Protein AF-A0A258AJ33-F1 (afdb_monomer_lite)

Sequence (214 aa):
MNDTTASALVQKDILVSQEEMSFFFKSKKDELGNMVKRDTVKLNVPIPTWDGIVTALNDDDTGKIAQFLVSLVQSEIYLEARSQVNDKEPFTQADLDVAALRLIALATRPVSERKGSAISEDLWKQFEEDYCAVMASALSDKTEKQIKLGAELMVKKFAPVREKKQLIATLRGYLQQWYASTGAKEDLQPIYDYLDSRAQTLLTSEVTPKTFDI

Secondary structure (DSSP, 8-state):
---SSHHHHHHHHHHEEEEEEEE----EE-TTS-EE-PPPEEEEEEEE-HHHHHHHHHT-TT-HHHHHHHHHHHHHHHHHHHHHHHHSSS--GGG--TTTTSHHHHHHS-GGGSGGG---HHHHHHHHHHHHHHHHHH-TTS-HHHHHHHHHHHHTTTGGGTT-HHHHHHHHHHHHHHHHH-S-HHHHHHHHHHHHHHHHHHHHS---------

Foldseek 3Di:
DDDDPPVVVVVVPQQWDWDWDWAFFAFDQDPVRDTDGDDIDIGGDTDTDPVNLVVVCVPDPPCVSVVVVVVLLVVLLVVVQVLQPLLDPPDDPVSDPVVCSDPVNSVPPDPLPNCVLDDDPRLLVVQLVLQLVQVVVVCVVDDSVRSSVLSVCLSVLVSVPLVVLVVLVVSLVSLVVSCVRGPCNVSNVSSSVSSNVSSVCSNPPPPPDPPPPD

Structure (mmCIF, N/CA/C/O backbone):
data_AF-A0A258AJ33-F1
#
_entry.id   AF-A0A258AJ33-F1
#
loop_
_atom_site.group_PDB
_atom_site.id
_atom_site.type_symbol
_atom_site.label_atom_id
_atom_site.label_alt_id
_atom_site.label_comp_id
_atom_site.label_asym_id
_atom_site.label_entity_id
_atom_site.label_seq_id
_atom_site.pdbx_PDB_ins_code
_atom_site.Cartn_x
_atom_site.Cartn_y
_atom_site.Cartn_z
_atom_site.occupancy
_atom_site.B_iso_or_equiv
_atom_site.auth_seq_id
_atom_site.auth_comp_id
_atom_site.auth_asym_id
_atom_site.auth_atom_id
_atom_site.pdbx_PDB_model_num
ATOM 1 N N . MET A 1 1 ? -5.572 -9.750 -54.658 1.00 41.56 1 MET A N 1
ATOM 2 C CA . MET A 1 1 ? -5.421 -8.647 -53.686 1.00 41.56 1 MET A CA 1
ATOM 3 C C . MET A 1 1 ? -6.502 -8.826 -52.638 1.00 41.56 1 MET A C 1
ATOM 5 O O . MET A 1 1 ? -7.650 -8.595 -52.981 1.00 41.56 1 MET A O 1
ATOM 9 N N . ASN A 1 2 ? -6.158 -9.368 -51.467 1.00 43.59 2 ASN A N 1
ATOM 10 C CA . ASN A 1 2 ? -6.899 -9.298 -50.196 1.00 43.59 2 ASN A CA 1
ATOM 11 C C . ASN A 1 2 ? -6.321 -10.370 -49.270 1.00 43.59 2 ASN A C 1
ATOM 13 O O . ASN A 1 2 ? -6.782 -11.497 -49.320 1.00 43.59 2 ASN A O 1
ATOM 17 N N . ASP A 1 3 ? -5.282 -10.029 -48.504 1.00 40.44 3 ASP A N 1
ATOM 18 C CA . ASP A 1 3 ? -4.865 -10.809 -47.325 1.00 40.44 3 ASP A CA 1
ATOM 19 C C . ASP A 1 3 ? -3.853 -10.023 -46.471 1.00 40.44 3 ASP A C 1
ATOM 21 O O . ASP A 1 3 ? -2.777 -10.490 -46.116 1.00 40.44 3 ASP A O 1
ATOM 25 N N . THR A 1 4 ? -4.153 -8.757 -46.169 1.00 43.97 4 THR A N 1
ATOM 26 C CA . THR A 1 4 ? -3.272 -7.939 -45.303 1.00 43.97 4 THR A CA 1
ATOM 27 C C . THR A 1 4 ? -4.017 -7.308 -44.126 1.00 43.97 4 THR A C 1
ATOM 29 O O . THR A 1 4 ? -3.405 -6.940 -43.132 1.00 43.97 4 THR A O 1
ATOM 32 N N . THR A 1 5 ? -5.350 -7.265 -44.154 1.00 40.97 5 THR A N 1
ATOM 33 C CA . THR A 1 5 ? -6.157 -6.602 -43.117 1.00 40.97 5 THR A CA 1
ATOM 34 C C . THR A 1 5 ? -6.570 -7.511 -41.954 1.00 40.97 5 THR A C 1
ATOM 36 O O . THR A 1 5 ? -6.831 -7.001 -40.869 1.00 40.97 5 THR A O 1
ATOM 39 N N . ALA A 1 6 ? -6.589 -8.839 -42.125 1.00 39.81 6 ALA A N 1
ATOM 40 C CA . ALA A 1 6 ? -6.985 -9.767 -41.057 1.00 39.81 6 ALA A CA 1
ATOM 41 C C . ALA A 1 6 ? -5.881 -9.986 -40.000 1.00 39.81 6 ALA A C 1
ATOM 43 O O . ALA A 1 6 ? -6.176 -10.140 -38.818 1.00 39.81 6 ALA A O 1
ATOM 44 N N . SER A 1 7 ? -4.604 -9.934 -40.401 1.00 44.38 7 SER A N 1
ATOM 45 C CA . SER A 1 7 ? -3.465 -10.209 -39.508 1.00 44.38 7 SER A CA 1
ATOM 46 C C . SER A 1 7 ? -3.197 -9.094 -38.487 1.00 44.38 7 SER A C 1
ATOM 48 O O . SER A 1 7 ? -2.700 -9.370 -37.398 1.00 44.38 7 SER A O 1
ATOM 50 N N . ALA A 1 8 ? -3.533 -7.841 -38.810 1.00 44.53 8 ALA A N 1
ATOM 51 C CA . ALA A 1 8 ? -3.233 -6.687 -37.958 1.00 44.53 8 ALA A CA 1
ATOM 52 C C . ALA A 1 8 ? -4.197 -6.538 -36.763 1.00 44.53 8 ALA A C 1
ATOM 54 O O . ALA A 1 8 ? -3.815 -6.005 -35.724 1.00 44.53 8 ALA A O 1
ATOM 55 N N . LEU A 1 9 ? -5.441 -7.016 -36.890 1.00 41.19 9 LEU A N 1
ATOM 56 C CA . LEU A 1 9 ? -6.435 -6.974 -35.809 1.00 41.19 9 LEU A CA 1
ATOM 57 C C . LEU A 1 9 ? -6.180 -8.071 -34.764 1.00 41.19 9 LEU A C 1
ATOM 59 O O . LEU A 1 9 ? -6.249 -7.795 -33.573 1.00 41.19 9 LEU A O 1
ATOM 63 N N . VAL A 1 10 ? -5.782 -9.271 -35.203 1.00 45.03 10 VAL A N 1
ATOM 64 C CA . VAL A 1 10 ? -5.451 -10.401 -34.313 1.00 45.03 10 VAL A CA 1
ATOM 65 C C . VAL A 1 10 ? -4.168 -10.145 -33.511 1.00 45.03 10 VAL A C 1
ATOM 67 O O . VAL A 1 10 ? -4.093 -10.511 -32.344 1.00 45.03 10 VAL A O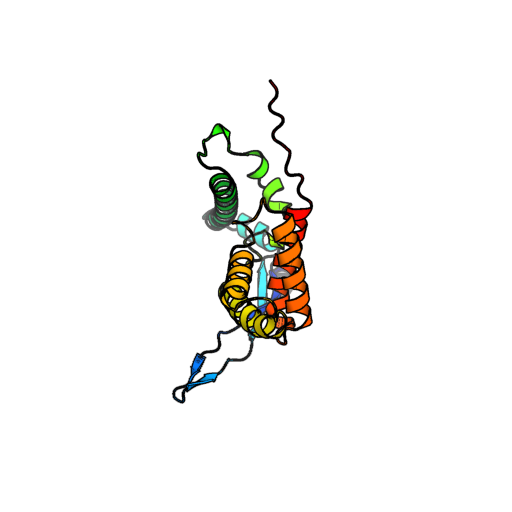 1
ATOM 70 N N . GLN A 1 11 ? -3.166 -9.475 -34.094 1.00 49.78 11 GLN A N 1
ATOM 71 C CA . GLN A 1 11 ? -1.946 -9.101 -33.364 1.00 49.78 11 GLN A CA 1
ATOM 72 C C . GLN A 1 11 ? -2.216 -8.076 -32.257 1.00 49.78 11 GLN A C 1
ATOM 74 O O . GLN A 1 11 ? -1.615 -8.162 -31.191 1.00 49.78 11 GLN A O 1
ATOM 79 N N . LYS A 1 12 ? -3.137 -7.129 -32.473 1.00 50.75 12 LYS A N 1
ATOM 80 C CA . LYS A 1 12 ? -3.437 -6.067 -31.504 1.00 50.75 12 LYS A CA 1
ATOM 81 C C . LYS A 1 12 ? -4.093 -6.603 -30.223 1.00 50.75 12 LYS A C 1
ATOM 83 O O . LYS A 1 12 ? -3.811 -6.069 -29.155 1.00 50.75 12 LYS A O 1
ATOM 88 N N . ASP A 1 13 ? -4.883 -7.673 -30.327 1.00 55.31 13 ASP A N 1
ATOM 89 C CA . ASP A 1 13 ? -5.538 -8.346 -29.191 1.00 55.31 13 ASP A CA 1
ATOM 90 C C . ASP A 1 13 ? -4.575 -9.173 -28.315 1.00 55.31 13 ASP A C 1
ATOM 92 O O . ASP A 1 13 ? -4.904 -9.488 -27.177 1.00 55.31 13 ASP A O 1
ATOM 96 N N . ILE A 1 14 ? -3.375 -9.516 -28.802 1.00 66.00 14 ILE A N 1
ATOM 97 C CA . ILE A 1 14 ? -2.369 -10.265 -28.020 1.00 66.00 14 ILE A CA 1
ATOM 98 C C . ILE A 1 14 ? -1.492 -9.317 -27.184 1.00 66.00 14 ILE A C 1
ATOM 100 O O . ILE A 1 14 ? -0.995 -9.689 -26.121 1.00 66.00 14 ILE A O 1
ATOM 104 N N . LEU A 1 15 ? -1.308 -8.074 -27.642 1.00 81.06 15 LEU A N 1
ATOM 105 C CA . LEU A 1 15 ? -0.414 -7.093 -27.011 1.00 81.06 15 LEU A CA 1
ATOM 106 C C . LEU A 1 15 ? -1.046 -6.372 -25.813 1.00 81.06 15 LEU A C 1
ATOM 108 O O . LEU A 1 15 ? -0.326 -5.769 -25.016 1.00 81.06 15 LEU A O 1
ATOM 112 N N . VAL A 1 16 ? -2.372 -6.419 -25.672 1.00 84.19 16 VAL A N 1
ATOM 113 C CA . VAL A 1 16 ? -3.094 -5.821 -24.542 1.00 84.19 16 VAL A CA 1
ATOM 114 C C . VAL A 1 16 ? -4.155 -6.779 -24.004 1.00 84.19 16 VAL A C 1
ATOM 116 O O . VAL A 1 16 ? -4.930 -7.344 -24.767 1.00 84.19 16 VAL A O 1
ATOM 119 N N . SER A 1 17 ? -4.219 -6.942 -22.684 1.00 85.00 17 SER A N 1
ATOM 120 C CA . SER A 1 17 ? -5.330 -7.586 -21.984 1.00 85.00 17 SER A CA 1
ATOM 121 C C . SER A 1 17 ? -6.331 -6.531 -21.512 1.00 85.00 17 SER A C 1
ATOM 123 O O . SER A 1 17 ? -5.965 -5.396 -21.224 1.00 85.00 17 SER A O 1
ATOM 125 N N . GLN A 1 18 ? -7.612 -6.886 -21.439 1.00 84.69 18 GLN A N 1
ATOM 126 C CA . GLN A 1 18 ? -8.632 -6.036 -20.822 1.00 84.69 18 GLN A CA 1
ATOM 127 C C . GLN A 1 18 ? -8.835 -6.497 -19.383 1.00 84.69 18 GLN A C 1
ATOM 129 O O . GLN A 1 18 ? -9.242 -7.637 -19.163 1.00 84.69 18 GLN A O 1
ATOM 134 N N . GLU A 1 19 ? -8.569 -5.626 -18.415 1.00 76.50 19 GLU A N 1
ATOM 135 C CA . GLU A 1 19 ? -8.824 -5.909 -17.000 1.00 76.50 19 GLU A CA 1
ATOM 136 C C . GLU A 1 19 ? -9.894 -4.962 -16.452 1.00 76.50 19 GLU A C 1
ATOM 138 O O . GLU A 1 19 ? -9.843 -3.751 -16.683 1.00 76.50 19 GLU A O 1
ATOM 143 N N . GLU A 1 20 ? -10.884 -5.508 -15.736 1.00 77.50 20 GLU A N 1
ATOM 144 C CA . GLU A 1 20 ? -11.923 -4.702 -15.090 1.00 77.50 20 GLU A CA 1
ATOM 145 C C . GLU A 1 20 ? -11.333 -3.991 -13.865 1.00 77.50 20 GLU A C 1
ATOM 147 O O . GLU A 1 20 ? -10.948 -4.616 -12.878 1.00 77.50 20 GLU A O 1
ATOM 152 N N . MET A 1 21 ? -11.287 -2.661 -13.915 1.00 76.56 21 MET A N 1
ATOM 153 C CA . MET A 1 21 ? -10.858 -1.813 -12.810 1.00 76.56 21 MET A CA 1
ATOM 154 C C . MET A 1 21 ? -12.048 -1.066 -12.215 1.00 76.56 21 MET A C 1
ATOM 156 O O . MET A 1 21 ? -12.838 -0.443 -12.930 1.00 76.56 21 MET A O 1
ATOM 160 N N . SER A 1 22 ? -12.150 -1.097 -10.885 1.00 77.88 22 SER A N 1
ATOM 161 C CA . SER A 1 22 ? -13.152 -0.343 -10.129 1.00 77.88 22 SER A CA 1
ATOM 162 C C . SER A 1 22 ? -12.572 0.978 -9.628 1.00 77.88 22 SER A C 1
ATOM 164 O O . SER A 1 22 ? -11.555 1.013 -8.936 1.00 77.88 22 SER A O 1
ATOM 166 N N . PHE A 1 23 ? -13.246 2.075 -9.955 1.00 76.94 23 PHE A N 1
ATOM 167 C CA . PHE A 1 23 ? -12.905 3.426 -9.531 1.00 76.94 23 PHE A CA 1
ATOM 168 C C . PHE A 1 23 ? -13.911 3.880 -8.479 1.00 76.94 23 PHE A C 1
ATOM 170 O O . PHE A 1 23 ? -15.082 4.121 -8.783 1.00 76.94 23 PHE A O 1
ATOM 177 N N . PHE A 1 24 ? -13.444 3.992 -7.240 1.00 74.19 24 PHE A N 1
ATOM 178 C CA . PHE A 1 24 ? -14.247 4.428 -6.102 1.00 74.19 24 PHE A CA 1
ATOM 179 C C . PHE A 1 24 ? -14.207 5.950 -5.960 1.00 74.19 24 PHE A C 1
ATOM 181 O O . PHE A 1 24 ? -13.190 6.590 -6.235 1.00 74.19 24 PHE A O 1
ATOM 188 N N . PHE A 1 25 ? -15.311 6.537 -5.498 1.00 74.31 25 PHE A N 1
ATOM 189 C CA . PHE A 1 25 ? -15.429 7.980 -5.310 1.00 74.31 25 PHE A CA 1
ATOM 190 C C . PHE A 1 25 ? -15.750 8.333 -3.875 1.00 74.31 25 PHE A C 1
ATOM 192 O O . PHE A 1 25 ? -16.566 7.684 -3.224 1.00 74.31 25 PHE A O 1
ATOM 199 N N . LYS A 1 26 ? -15.145 9.426 -3.411 1.00 66.81 26 LYS A N 1
ATOM 200 C CA . LYS A 1 26 ? -15.460 10.008 -2.112 1.00 66.81 26 LYS A CA 1
ATOM 201 C C . LYS A 1 26 ? -16.890 10.531 -2.075 1.00 66.81 26 LYS A C 1
ATOM 203 O O . LYS A 1 26 ? -17.344 11.187 -3.017 1.00 66.81 26 LYS A O 1
ATOM 208 N N . SER A 1 27 ? -17.537 10.323 -0.935 1.00 74.62 27 SER A N 1
ATOM 209 C CA . SER A 1 27 ? -18.747 11.044 -0.561 1.00 74.62 27 SER A CA 1
ATOM 210 C C . SER A 1 27 ? -18.438 12.539 -0.486 1.00 74.62 27 SER A C 1
ATOM 212 O O . SER A 1 27 ? -17.454 12.953 0.131 1.00 74.62 27 SER A O 1
ATOM 214 N N . LYS A 1 28 ? -19.261 13.360 -1.134 1.00 74.31 28 LYS A N 1
ATOM 215 C CA . LYS A 1 28 ? -19.182 14.821 -1.072 1.00 74.31 28 LYS A CA 1
ATOM 216 C C . LYS A 1 28 ? -20.454 15.358 -0.439 1.00 74.31 28 LYS A C 1
ATOM 218 O O . LYS A 1 28 ? -21.525 14.801 -0.648 1.00 74.31 28 LYS A O 1
ATOM 223 N N . LYS A 1 29 ? -20.337 16.448 0.319 1.00 75.44 29 LYS A N 1
ATOM 224 C CA . LYS A 1 29 ? -21.518 17.196 0.753 1.00 75.44 29 LYS A CA 1
ATOM 225 C C . LYS A 1 29 ? -22.094 17.952 -0.436 1.00 75.44 29 LYS A C 1
ATOM 227 O O . LYS A 1 29 ? -21.343 18.626 -1.141 1.00 75.44 29 LYS A O 1
ATOM 232 N N . ASP A 1 30 ? -23.392 17.808 -0.655 1.00 77.25 30 ASP A N 1
ATOM 233 C CA . ASP A 1 30 ? -24.139 18.652 -1.579 1.00 77.25 30 ASP A CA 1
ATOM 234 C C . ASP A 1 30 ? -24.385 20.049 -0.976 1.00 77.25 30 ASP A C 1
ATOM 236 O O . ASP A 1 30 ? -24.040 20.332 0.177 1.00 77.25 30 ASP A O 1
ATOM 240 N N . GLU A 1 31 ? -24.980 20.939 -1.769 1.00 76.31 31 GLU A N 1
ATOM 241 C CA . GLU A 1 31 ? -25.309 22.313 -1.364 1.00 76.31 31 GLU A CA 1
ATOM 242 C C . GLU A 1 31 ? -26.327 22.380 -0.207 1.00 76.31 31 GLU A C 1
ATOM 244 O O . GLU A 1 31 ? -26.459 23.416 0.442 1.00 76.31 31 GLU A O 1
ATOM 249 N N . LEU A 1 32 ? -27.015 21.271 0.087 1.00 72.69 32 LEU A N 1
ATOM 250 C CA . LEU A 1 32 ? -28.005 21.124 1.157 1.00 72.69 32 LEU A CA 1
ATOM 251 C C . LEU A 1 32 ? -27.428 20.424 2.402 1.00 72.69 32 LEU A C 1
ATOM 253 O O . LEU A 1 32 ? -28.135 20.239 3.392 1.00 72.69 32 LEU A O 1
ATOM 257 N N . GLY A 1 33 ? -26.140 20.067 2.382 1.00 69.06 33 GLY A N 1
ATOM 258 C CA . GLY A 1 33 ? -25.427 19.431 3.487 1.00 69.06 33 GLY A CA 1
ATOM 259 C C . GLY A 1 33 ? -25.563 17.906 3.566 1.00 69.06 33 GLY A C 1
ATOM 260 O O . GLY A 1 33 ? -24.993 17.315 4.488 1.00 69.06 33 GLY A O 1
ATOM 261 N N . ASN A 1 34 ? -26.248 17.259 2.620 1.00 76.00 34 ASN A N 1
ATOM 262 C CA . ASN A 1 34 ? -26.366 15.803 2.562 1.00 76.00 34 ASN A CA 1
ATOM 263 C C . ASN A 1 34 ? -25.110 15.181 1.946 1.00 76.00 34 ASN A C 1
ATOM 265 O O . ASN A 1 34 ? -24.502 15.727 1.025 1.00 76.00 34 ASN A O 1
ATOM 269 N N . MET A 1 35 ? -24.719 14.010 2.445 1.00 68.06 35 MET A N 1
ATOM 270 C CA . MET A 1 35 ? -23.593 13.253 1.898 1.00 68.06 35 MET A CA 1
ATOM 271 C C . MET A 1 35 ? -24.054 12.494 0.651 1.00 68.06 35 MET A C 1
ATOM 273 O O . MET A 1 35 ? -24.812 11.535 0.752 1.00 68.06 35 MET A O 1
ATOM 277 N N . VAL A 1 36 ? -23.575 12.909 -0.520 1.00 76.00 36 VAL A N 1
ATOM 278 C CA . VAL A 1 36 ? -23.852 12.269 -1.809 1.00 76.00 36 VAL A CA 1
ATOM 279 C C . VAL A 1 36 ? -22.576 11.585 -2.304 1.00 76.00 36 VAL A C 1
ATOM 281 O O . VAL A 1 36 ? -21.530 12.220 -2.463 1.00 76.00 36 VAL A O 1
ATOM 284 N N . LYS A 1 37 ? -22.642 10.272 -2.542 1.00 77.00 37 LYS A N 1
ATOM 285 C CA . LYS A 1 37 ? -21.570 9.478 -3.166 1.00 77.00 37 LYS A CA 1
ATOM 286 C C . LYS A 1 37 ? -22.000 9.165 -4.596 1.00 77.00 37 LYS A C 1
ATOM 288 O O . LYS A 1 37 ? -23.127 8.730 -4.805 1.00 77.00 37 LYS A O 1
ATOM 293 N N . ARG A 1 38 ? -21.126 9.410 -5.578 1.00 79.00 38 ARG A N 1
ATOM 294 C CA . ARG A 1 38 ? -21.378 8.948 -6.952 1.00 79.00 38 ARG A CA 1
ATOM 295 C C . ARG A 1 38 ? -21.087 7.450 -7.035 1.00 79.00 38 ARG A C 1
ATOM 297 O O . ARG A 1 38 ? -20.178 6.977 -6.351 1.00 79.00 38 ARG A O 1
ATOM 304 N N . ASP A 1 39 ? -21.798 6.756 -7.910 1.00 78.31 39 ASP A N 1
ATOM 305 C CA . ASP A 1 39 ? -21.620 5.319 -8.100 1.00 78.31 39 ASP A CA 1
ATOM 306 C C . ASP A 1 39 ? -20.184 4.964 -8.503 1.00 78.31 39 ASP A C 1
ATOM 308 O O . ASP A 1 39 ? -19.510 5.698 -9.241 1.00 78.31 39 ASP A O 1
ATOM 312 N N . THR A 1 40 ? -19.713 3.823 -7.998 1.00 78.94 40 THR A N 1
ATOM 313 C CA . THR A 1 40 ? -18.434 3.230 -8.393 1.00 78.94 40 THR A CA 1
ATOM 314 C C . THR A 1 40 ? -18.461 2.954 -9.892 1.00 78.94 40 THR A C 1
ATOM 316 O O . THR A 1 40 ? -19.381 2.326 -10.412 1.00 78.94 40 THR A O 1
ATOM 319 N N . VAL A 1 41 ? -17.436 3.425 -10.596 1.00 81.62 41 VAL A N 1
ATOM 320 C CA . VAL A 1 41 ? -17.321 3.251 -12.045 1.00 81.62 41 VAL A CA 1
ATOM 321 C C . VAL A 1 41 ? -16.440 2.038 -12.300 1.00 81.62 41 VAL A C 1
ATOM 323 O O . VAL A 1 41 ? -15.306 2.009 -11.833 1.00 81.62 41 VAL A O 1
ATOM 326 N N . LYS A 1 42 ? -16.948 1.051 -13.038 1.00 80.38 42 LYS A N 1
ATOM 327 C CA . LYS A 1 42 ? -16.185 -0.125 -13.475 1.00 80.38 42 LYS A CA 1
ATOM 328 C C . LYS A 1 42 ? -15.843 0.021 -14.952 1.00 80.38 42 LYS A C 1
ATOM 330 O O . LYS A 1 42 ? -16.746 0.221 -15.763 1.00 80.38 42 LYS A O 1
ATOM 335 N N . LEU A 1 43 ? -14.557 -0.018 -15.295 1.00 81.06 43 LEU A N 1
ATOM 336 C CA . LEU A 1 43 ? -14.083 0.105 -16.677 1.00 81.06 43 LEU A CA 1
ATOM 337 C C . LEU A 1 43 ? -13.154 -1.050 -17.015 1.00 81.06 43 LEU A C 1
ATOM 339 O O . LEU A 1 43 ? -12.287 -1.392 -16.219 1.00 81.06 43 LEU A O 1
ATOM 343 N N . ASN A 1 44 ? -13.285 -1.572 -18.230 1.00 81.44 44 ASN A N 1
ATOM 344 C CA . ASN A 1 44 ? -12.283 -2.452 -18.814 1.00 81.44 44 ASN A CA 1
ATOM 345 C C . ASN A 1 44 ? -11.128 -1.589 -19.320 1.00 81.44 44 ASN A C 1
ATOM 347 O O . ASN A 1 44 ? -11.305 -0.770 -20.227 1.00 81.44 44 ASN A O 1
ATOM 351 N N . VAL A 1 45 ? -9.974 -1.722 -18.676 1.00 82.81 45 VAL A N 1
ATOM 352 C CA . VAL A 1 45 ? -8.774 -0.948 -18.977 1.00 82.81 45 VAL A CA 1
ATOM 353 C C . VAL A 1 45 ? -7.808 -1.833 -19.767 1.00 82.81 45 VAL A C 1
ATOM 355 O O . VAL A 1 45 ? -7.520 -2.946 -19.323 1.00 82.81 45 VAL A O 1
ATOM 358 N N . PRO A 1 46 ? -7.282 -1.360 -20.914 1.00 84.56 46 PRO A N 1
ATOM 359 C CA . PRO A 1 46 ? -6.256 -2.085 -21.646 1.00 84.56 46 PRO A CA 1
ATOM 360 C C . PRO A 1 46 ? -4.932 -2.039 -20.877 1.00 84.56 46 PRO A C 1
ATOM 362 O O . PRO A 1 46 ? -4.352 -0.967 -20.689 1.00 84.56 46 PRO A O 1
ATOM 365 N N . ILE A 1 47 ? -4.436 -3.203 -20.471 1.00 85.06 47 ILE A N 1
ATOM 366 C CA . ILE A 1 47 ? -3.127 -3.380 -19.848 1.00 85.06 47 ILE A CA 1
ATOM 367 C C . ILE A 1 47 ? -2.194 -4.059 -20.856 1.00 85.06 47 ILE A C 1
ATOM 369 O O . ILE A 1 47 ? -2.566 -5.082 -21.426 1.00 85.06 47 ILE A O 1
ATOM 373 N N . PRO A 1 48 ? -0.983 -3.530 -21.102 1.00 88.25 48 PRO A N 1
ATOM 374 C CA . PRO A 1 48 ? -0.004 -4.206 -21.944 1.00 88.25 48 PRO A CA 1
ATOM 375 C C . PRO A 1 48 ? 0.332 -5.600 -21.408 1.00 88.25 48 PRO A C 1
ATOM 377 O O . PRO A 1 48 ? 0.686 -5.756 -20.238 1.00 88.25 48 PRO A O 1
ATOM 380 N N . THR A 1 49 ? 0.269 -6.608 -22.275 1.00 89.00 49 THR A N 1
ATOM 381 C CA . THR A 1 49 ? 0.788 -7.944 -21.963 1.00 89.00 49 THR A CA 1
ATOM 382 C C . THR A 1 49 ? 2.316 -7.932 -21.987 1.00 89.00 49 THR A C 1
ATOM 384 O O . THR A 1 49 ? 2.939 -6.960 -22.419 1.00 89.00 49 THR A O 1
ATOM 387 N N . TRP A 1 50 ? 2.952 -9.025 -21.553 1.00 85.31 50 TRP A N 1
ATOM 388 C CA . TRP A 1 50 ? 4.407 -9.160 -21.676 1.00 85.31 50 TRP A CA 1
ATOM 389 C C . TRP A 1 50 ? 4.880 -8.981 -23.125 1.00 85.31 50 TRP A C 1
ATOM 391 O O . TRP A 1 50 ? 5.799 -8.204 -23.376 1.00 85.31 50 TRP A O 1
ATOM 401 N N . ASP A 1 51 ? 4.200 -9.619 -24.078 1.00 87.25 51 ASP A N 1
ATOM 402 C CA . ASP A 1 51 ? 4.508 -9.480 -25.503 1.00 87.25 51 ASP A CA 1
ATOM 403 C C . ASP A 1 51 ? 4.263 -8.046 -25.996 1.00 87.25 51 ASP A C 1
ATOM 405 O O . ASP A 1 51 ? 5.040 -7.523 -26.797 1.00 87.25 51 ASP A O 1
ATOM 409 N N . GLY A 1 52 ? 3.240 -7.371 -25.458 1.00 88.12 52 GLY A N 1
ATOM 410 C CA . GLY A 1 52 ? 3.001 -5.940 -25.654 1.00 88.12 52 GLY A CA 1
ATOM 411 C C . GLY A 1 52 ? 4.170 -5.071 -25.204 1.00 88.12 52 GLY A C 1
ATOM 412 O O . GLY A 1 52 ? 4.617 -4.205 -25.953 1.00 88.12 52 GLY A O 1
ATOM 413 N N . ILE A 1 53 ? 4.705 -5.329 -24.009 1.00 90.38 53 ILE A N 1
ATOM 414 C CA . ILE A 1 53 ? 5.858 -4.607 -23.458 1.00 90.38 53 ILE A CA 1
ATOM 415 C C . ILE A 1 53 ? 7.115 -4.872 -24.290 1.00 90.38 53 ILE A C 1
ATOM 417 O O . ILE A 1 53 ? 7.836 -3.932 -24.616 1.00 90.38 53 ILE A O 1
ATOM 421 N N . VAL A 1 54 ? 7.381 -6.130 -24.654 1.00 90.88 54 VAL A N 1
ATOM 422 C CA . VAL A 1 54 ? 8.549 -6.502 -25.468 1.00 90.88 54 VAL A CA 1
ATOM 423 C C . VAL A 1 54 ? 8.482 -5.848 -26.845 1.00 90.88 54 VAL A C 1
ATOM 425 O O . VAL A 1 54 ? 9.472 -5.282 -27.299 1.00 90.88 54 VAL A O 1
ATOM 428 N N . THR A 1 55 ? 7.313 -5.872 -27.485 1.00 90.44 55 THR A N 1
ATOM 429 C CA . THR A 1 55 ? 7.098 -5.202 -28.776 1.00 90.44 55 THR A CA 1
ATOM 430 C C . THR A 1 55 ? 7.319 -3.698 -28.640 1.00 90.44 55 THR A C 1
ATOM 432 O O . THR A 1 55 ? 8.103 -3.125 -29.386 1.00 90.44 55 THR A O 1
ATOM 435 N N . ALA A 1 56 ? 6.728 -3.075 -27.616 1.00 89.12 56 ALA A N 1
ATOM 436 C CA . ALA A 1 56 ? 6.889 -1.650 -27.355 1.00 89.12 56 ALA A CA 1
ATOM 437 C C . ALA A 1 56 ? 8.349 -1.249 -27.080 1.00 89.12 56 ALA A C 1
ATOM 439 O O . ALA A 1 56 ? 8.739 -0.141 -27.419 1.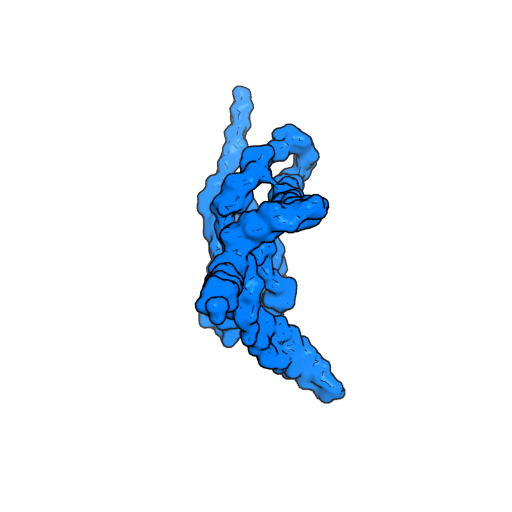00 89.12 56 ALA A O 1
ATOM 440 N N . LEU A 1 57 ? 9.159 -2.130 -26.484 1.00 90.94 57 LEU A N 1
ATOM 441 C CA . LEU A 1 57 ? 10.595 -1.910 -26.289 1.00 90.94 57 LEU A CA 1
ATOM 442 C C . LEU A 1 57 ? 11.402 -2.062 -27.580 1.00 90.94 57 LEU A C 1
ATOM 444 O O . LEU A 1 57 ? 12.338 -1.298 -27.794 1.00 90.94 57 LEU A O 1
ATOM 448 N N . ASN A 1 58 ? 11.064 -3.042 -28.417 1.00 90.00 58 ASN A N 1
ATOM 449 C CA . ASN A 1 58 ? 11.760 -3.281 -29.682 1.00 90.00 58 ASN A CA 1
ATOM 450 C C . ASN A 1 58 ? 11.484 -2.179 -30.712 1.00 90.00 58 ASN A C 1
ATOM 452 O O . ASN A 1 58 ? 12.370 -1.853 -31.496 1.00 90.00 58 ASN A O 1
ATOM 456 N N . ASP A 1 59 ? 10.283 -1.602 -30.677 1.00 89.50 59 ASP A N 1
ATOM 457 C CA . ASP A 1 59 ? 9.865 -0.514 -31.566 1.00 89.50 59 ASP A CA 1
ATOM 458 C C . ASP A 1 59 ? 10.290 0.879 -31.044 1.00 89.50 59 ASP A C 1
ATOM 460 O O . ASP A 1 59 ? 10.065 1.894 -31.708 1.00 89.50 59 ASP A O 1
ATOM 464 N N . ASP A 1 60 ? 10.881 0.968 -29.843 1.00 87.38 60 ASP A N 1
ATOM 465 C CA . ASP A 1 60 ? 11.259 2.238 -29.215 1.00 87.38 60 ASP A CA 1
ATOM 466 C C . ASP A 1 60 ? 12.651 2.726 -29.629 1.00 87.38 60 ASP A C 1
ATOM 468 O O . ASP A 1 60 ? 13.633 2.590 -28.895 1.00 87.38 60 ASP A O 1
ATOM 472 N N . ASP A 1 61 ? 12.714 3.431 -30.755 1.00 87.44 61 ASP A N 1
ATOM 473 C CA . ASP A 1 61 ? 13.938 4.107 -31.208 1.00 87.44 61 ASP A CA 1
ATOM 474 C C . ASP A 1 61 ? 14.421 5.215 -30.246 1.00 87.44 61 ASP A C 1
ATOM 476 O O . ASP A 1 61 ? 15.565 5.671 -30.322 1.00 87.44 61 ASP A O 1
ATOM 480 N N . THR A 1 62 ? 13.560 5.693 -29.338 1.00 90.31 62 THR A N 1
ATOM 481 C CA . THR A 1 62 ? 13.877 6.809 -28.429 1.00 90.31 62 THR A CA 1
ATOM 482 C C . THR A 1 62 ? 14.433 6.362 -27.079 1.00 90.31 62 THR A C 1
ATOM 484 O O . THR A 1 62 ? 14.986 7.184 -26.342 1.00 90.31 62 THR A O 1
ATOM 487 N N . GLY A 1 63 ? 14.256 5.087 -26.723 1.00 90.31 63 GLY A N 1
ATOM 488 C CA . GLY A 1 63 ? 14.591 4.519 -25.416 1.00 90.31 63 GLY A CA 1
ATOM 489 C C . GLY A 1 63 ? 13.750 5.046 -24.242 1.00 90.31 63 GLY A C 1
ATOM 490 O O . GLY A 1 63 ? 14.051 4.735 -23.085 1.00 90.31 63 GLY A O 1
ATOM 491 N N . LYS A 1 64 ? 12.713 5.858 -24.486 1.00 90.44 64 LYS A N 1
ATOM 492 C CA . LYS A 1 64 ? 11.861 6.440 -23.435 1.00 90.44 64 LYS A CA 1
ATOM 493 C C . LYS A 1 64 ? 11.019 5.396 -22.713 1.00 90.44 64 LYS A C 1
ATOM 495 O O . LYS A 1 64 ? 10.793 5.538 -21.512 1.00 90.44 64 LYS A O 1
ATOM 500 N N . ILE A 1 65 ? 10.570 4.355 -23.408 1.00 89.31 65 ILE A N 1
ATOM 501 C CA . ILE A 1 65 ? 9.811 3.250 -22.817 1.00 89.31 65 ILE A CA 1
ATOM 502 C C . ILE A 1 65 ? 10.718 2.482 -21.859 1.00 89.31 65 ILE A C 1
ATOM 504 O O . ILE A 1 65 ? 10.347 2.259 -20.706 1.00 89.31 65 ILE A O 1
ATOM 508 N N . ALA A 1 66 ? 11.950 2.181 -22.277 1.00 89.19 66 ALA A N 1
ATOM 509 C CA . ALA A 1 66 ? 12.941 1.560 -21.402 1.00 89.19 66 ALA A CA 1
ATOM 510 C C . ALA A 1 66 ? 13.243 2.433 -20.169 1.00 89.19 66 ALA A C 1
ATOM 512 O O . ALA A 1 66 ? 13.240 1.933 -19.043 1.00 89.19 66 ALA A O 1
ATOM 513 N N . GLN A 1 67 ? 13.436 3.744 -20.352 1.00 90.56 67 GLN A N 1
ATOM 514 C CA . GLN A 1 67 ? 13.649 4.684 -19.243 1.00 90.56 67 GLN A CA 1
ATOM 515 C C . GLN A 1 67 ? 12.463 4.725 -18.276 1.00 90.56 67 GLN A C 1
ATOM 517 O O . GLN A 1 67 ? 12.662 4.726 -17.061 1.00 90.56 67 GLN A O 1
ATOM 522 N N . PHE A 1 68 ? 11.233 4.723 -18.794 1.00 90.88 68 PHE A N 1
ATOM 523 C CA . PHE A 1 68 ? 10.031 4.681 -17.972 1.00 90.88 68 PHE A CA 1
ATOM 524 C C . PHE A 1 68 ? 9.984 3.404 -17.125 1.00 90.88 68 PHE A C 1
ATOM 526 O O . PHE A 1 68 ? 9.851 3.497 -15.905 1.00 90.88 68 PHE A O 1
ATOM 533 N N . LEU A 1 69 ? 10.195 2.228 -17.723 1.00 90.25 69 LEU A N 1
ATOM 534 C CA . LEU A 1 69 ? 10.230 0.961 -16.984 1.00 90.25 69 LEU A CA 1
ATOM 535 C C . LEU A 1 69 ? 11.333 0.949 -15.915 1.00 90.25 69 LEU A C 1
ATOM 537 O O . LEU A 1 69 ? 11.080 0.566 -14.772 1.00 90.25 69 LEU A O 1
ATOM 541 N N . VAL A 1 70 ? 12.533 1.439 -16.243 1.00 89.94 70 VAL A N 1
ATOM 542 C CA . VAL A 1 70 ? 13.629 1.584 -15.271 1.00 89.94 70 VAL A CA 1
ATOM 543 C C . VAL A 1 70 ? 13.232 2.516 -14.124 1.00 89.94 70 VAL A C 1
ATOM 545 O O . VAL A 1 70 ? 13.511 2.199 -12.970 1.00 89.94 70 VAL A O 1
ATOM 548 N N . SER A 1 71 ? 12.537 3.624 -14.398 1.00 88.38 71 SER A N 1
ATOM 549 C CA . SER A 1 71 ? 12.086 4.562 -13.360 1.00 88.38 71 SER A CA 1
ATOM 550 C C . SER A 1 71 ? 11.067 3.944 -12.389 1.00 88.38 71 SER A C 1
ATOM 552 O O . SER A 1 71 ? 11.101 4.226 -11.186 1.00 88.38 71 SER A O 1
ATOM 554 N N . LEU A 1 72 ? 10.205 3.043 -12.878 1.00 87.38 72 LEU A N 1
ATOM 555 C CA . LEU A 1 72 ? 9.276 2.289 -12.035 1.00 87.38 72 LEU A CA 1
ATOM 556 C C . LEU A 1 72 ? 10.040 1.334 -11.110 1.00 87.38 72 LEU A C 1
ATOM 558 O O . LEU A 1 72 ? 9.806 1.328 -9.903 1.00 87.38 72 LEU A O 1
ATOM 562 N N . VAL A 1 73 ? 11.016 0.594 -11.647 1.00 89.38 73 VAL A N 1
ATOM 563 C CA . VAL A 1 73 ? 11.879 -0.303 -10.856 1.00 89.38 73 VAL A CA 1
ATOM 564 C C . VAL A 1 73 ? 12.692 0.478 -9.817 1.00 89.38 73 VAL A C 1
ATOM 566 O O . VAL A 1 73 ? 12.764 0.079 -8.656 1.00 89.38 73 VAL A O 1
ATOM 569 N N . GLN A 1 74 ? 13.269 1.618 -10.203 1.00 88.50 74 GLN A N 1
ATOM 570 C CA . GLN A 1 74 ? 14.007 2.502 -9.294 1.00 88.50 74 GLN A CA 1
ATOM 571 C C . GLN A 1 74 ? 13.131 2.997 -8.140 1.00 88.50 74 GLN A C 1
ATOM 573 O O . GLN A 1 74 ? 13.595 3.060 -7.002 1.00 88.50 74 GLN A O 1
ATOM 578 N N . SER A 1 75 ? 11.865 3.315 -8.416 1.00 85.19 75 SER A N 1
ATOM 579 C CA . SER A 1 75 ? 10.914 3.752 -7.392 1.00 85.19 75 SER A CA 1
ATOM 580 C C . SER A 1 75 ? 10.661 2.667 -6.342 1.00 85.19 75 SER A C 1
ATOM 582 O O . SER A 1 75 ? 10.604 2.983 -5.152 1.00 85.19 75 SER A O 1
ATOM 584 N N . GLU A 1 76 ? 10.564 1.399 -6.753 1.00 85.62 76 GLU A N 1
ATOM 585 C CA . GLU A 1 76 ? 10.417 0.266 -5.828 1.00 85.62 76 GLU A CA 1
ATOM 586 C C . GLU A 1 76 ? 11.685 0.032 -4.999 1.00 85.62 76 GLU A C 1
ATOM 588 O O . GLU A 1 76 ? 11.602 -0.124 -3.780 1.00 85.62 76 GLU A O 1
ATOM 593 N N . ILE A 1 77 ? 12.863 0.081 -5.633 1.00 89.75 77 ILE A N 1
ATOM 594 C CA . ILE A 1 77 ? 14.158 -0.031 -4.939 1.00 89.75 77 ILE A CA 1
ATOM 595 C C . ILE A 1 77 ? 14.285 1.061 -3.874 1.00 89.75 77 ILE A C 1
ATOM 597 O O . ILE A 1 77 ? 14.654 0.784 -2.733 1.00 89.75 77 ILE A O 1
ATOM 601 N N . TYR A 1 78 ? 13.956 2.306 -4.226 1.00 88.00 78 TYR A N 1
ATOM 602 C CA . TYR A 1 78 ? 14.014 3.424 -3.291 1.00 88.00 78 TYR A CA 1
ATOM 603 C C . TYR A 1 78 ? 13.045 3.244 -2.120 1.00 88.00 78 TYR A C 1
ATOM 605 O O . TYR A 1 78 ? 13.395 3.559 -0.982 1.00 88.00 78 TYR A O 1
ATOM 613 N N . LEU A 1 79 ? 11.837 2.726 -2.371 1.00 84.06 79 LEU A N 1
ATOM 614 C CA . LEU A 1 79 ? 10.885 2.448 -1.297 1.00 84.06 79 LEU A CA 1
ATOM 615 C C . LEU A 1 79 ? 11.416 1.424 -0.311 1.00 84.06 79 LEU A C 1
ATOM 617 O O . LEU A 1 79 ? 11.278 1.619 0.896 1.00 84.06 79 LEU A O 1
ATOM 621 N N . GLU A 1 80 ? 12.019 0.358 -0.821 1.00 85.75 80 GLU A N 1
ATOM 622 C CA . GLU A 1 80 ? 12.588 -0.661 0.038 1.00 85.75 80 GLU A CA 1
ATOM 623 C C . GLU A 1 80 ? 13.767 -0.126 0.845 1.00 85.75 80 GLU A C 1
ATOM 625 O O . GLU A 1 80 ? 13.805 -0.294 2.063 1.00 85.75 80 GLU A O 1
ATOM 630 N N . ALA A 1 81 ? 14.698 0.572 0.194 1.00 87.00 81 ALA A N 1
ATOM 631 C CA . ALA A 1 81 ? 15.823 1.190 0.884 1.00 87.00 81 ALA A CA 1
ATOM 632 C C . ALA A 1 81 ? 15.331 2.144 1.983 1.00 87.00 81 ALA A C 1
ATOM 634 O O . ALA A 1 81 ? 15.830 2.125 3.106 1.00 87.00 81 ALA A O 1
ATOM 635 N N . ARG A 1 82 ? 14.285 2.931 1.699 1.00 84.12 82 ARG A N 1
ATOM 636 C CA . ARG A 1 82 ? 13.648 3.802 2.690 1.00 84.12 82 ARG A CA 1
ATOM 637 C C . ARG A 1 82 ? 13.004 3.014 3.831 1.00 84.12 82 ARG A C 1
ATOM 639 O O . ARG A 1 82 ? 13.057 3.479 4.966 1.00 84.12 82 ARG A O 1
ATOM 646 N N . SER A 1 83 ? 12.401 1.857 3.558 1.00 82.50 83 SER A N 1
ATOM 647 C CA . SER A 1 83 ? 11.875 0.982 4.609 1.00 82.50 83 SER A CA 1
ATOM 648 C C . SER A 1 83 ? 12.991 0.550 5.555 1.00 82.50 83 SER A C 1
ATOM 650 O O . SER A 1 83 ? 12.846 0.721 6.759 1.00 82.50 83 SER A O 1
ATOM 652 N N . GLN A 1 84 ? 14.124 0.088 5.022 1.00 84.06 84 GLN A N 1
ATOM 653 C CA . GLN A 1 84 ? 15.275 -0.324 5.834 1.00 84.06 84 GLN A CA 1
ATOM 654 C C . GLN A 1 84 ? 15.830 0.829 6.683 1.00 84.06 84 GLN A C 1
ATOM 656 O O . GLN A 1 84 ? 16.117 0.640 7.863 1.00 84.06 84 GLN A O 1
ATOM 661 N N . VAL A 1 85 ? 15.913 2.039 6.116 1.00 83.88 85 VAL A N 1
ATOM 662 C CA . VAL A 1 85 ? 16.334 3.246 6.852 1.00 83.88 85 VAL A CA 1
ATOM 663 C C . VAL A 1 85 ? 15.386 3.562 8.008 1.00 83.88 85 VAL A C 1
ATOM 665 O O . VAL A 1 85 ? 15.838 3.890 9.097 1.00 83.88 85 VAL A O 1
ATOM 668 N N . ASN A 1 86 ? 14.073 3.451 7.803 1.00 78.62 86 ASN A N 1
ATOM 669 C CA . ASN A 1 86 ? 13.096 3.736 8.858 1.00 78.62 86 ASN A CA 1
ATOM 670 C C . ASN A 1 86 ? 13.091 2.681 9.977 1.00 78.62 86 ASN A C 1
ATOM 672 O O . ASN A 1 86 ? 12.567 2.944 11.058 1.00 78.62 86 ASN A O 1
ATOM 676 N N . ASP A 1 87 ? 13.637 1.494 9.717 1.00 76.88 87 ASP A N 1
ATOM 677 C CA . ASP A 1 87 ? 13.638 0.375 10.660 1.00 76.88 87 ASP A CA 1
ATOM 678 C C . ASP A 1 87 ? 14.775 0.451 11.680 1.00 76.88 87 ASP A C 1
ATOM 680 O O . ASP A 1 87 ? 14.751 -0.261 12.685 1.00 76.88 87 ASP A O 1
ATOM 684 N N . LYS A 1 88 ? 15.775 1.304 11.439 1.00 71.81 88 LYS A N 1
ATOM 685 C CA . LYS A 1 88 ? 16.930 1.462 12.318 1.00 71.81 88 LYS A CA 1
ATOM 686 C C . LYS A 1 88 ? 17.394 2.913 12.338 1.00 71.81 88 LYS A C 1
ATOM 688 O O . LYS A 1 88 ? 17.725 3.478 11.307 1.00 71.81 88 LYS A O 1
ATOM 693 N N . GLU A 1 89 ? 17.555 3.470 13.534 1.00 81.75 89 GLU A N 1
ATOM 694 C CA . GLU A 1 89 ? 18.197 4.769 13.730 1.00 81.75 89 GLU A CA 1
ATOM 695 C C . GLU A 1 89 ? 19.297 4.654 14.805 1.00 81.75 89 GLU A C 1
ATOM 697 O O . GLU A 1 89 ? 19.009 4.192 15.912 1.00 81.75 89 GLU A O 1
ATOM 702 N N . PRO A 1 90 ? 20.564 5.019 14.513 1.00 86.12 90 PRO A N 1
ATOM 703 C CA . PRO A 1 90 ? 21.079 5.532 13.240 1.00 86.12 90 PRO A CA 1
ATOM 704 C C . PRO A 1 90 ? 21.252 4.435 12.172 1.00 86.12 90 PRO A C 1
ATOM 706 O O . PRO A 1 90 ? 21.614 3.296 12.481 1.00 86.12 90 PRO A O 1
ATOM 709 N N . PHE A 1 91 ? 21.045 4.810 10.908 1.00 88.62 91 PHE A N 1
ATOM 710 C CA . PHE A 1 91 ? 21.268 3.961 9.735 1.00 88.62 91 PHE A CA 1
ATOM 711 C C . PHE A 1 91 ? 22.533 4.387 8.990 1.00 88.62 91 PHE A C 1
ATOM 713 O O . PHE A 1 91 ? 22.760 5.577 8.764 1.00 88.62 91 PHE A O 1
ATOM 720 N N . THR A 1 92 ? 23.348 3.423 8.572 1.00 92.88 92 THR A N 1
ATOM 721 C CA . THR A 1 92 ? 24.569 3.662 7.792 1.00 92.88 92 THR A CA 1
ATOM 722 C C . THR A 1 92 ? 24.603 2.796 6.535 1.00 92.88 92 THR A C 1
ATOM 724 O O . THR A 1 92 ? 23.836 1.850 6.397 1.00 92.88 92 THR A O 1
ATOM 727 N N . GLN A 1 93 ? 25.527 3.073 5.611 1.00 91.94 93 GLN A N 1
ATOM 728 C CA . GLN A 1 93 ? 25.673 2.288 4.377 1.00 91.94 93 GLN A CA 1
ATOM 729 C C . GLN A 1 93 ? 25.924 0.789 4.629 1.00 91.94 93 GLN A C 1
ATOM 731 O O . GLN A 1 93 ? 25.530 -0.034 3.805 1.00 91.94 93 GLN A O 1
ATOM 736 N N . ALA A 1 94 ? 26.564 0.435 5.749 1.00 91.44 94 ALA A N 1
ATOM 737 C CA . ALA A 1 94 ? 26.830 -0.954 6.127 1.00 91.44 94 ALA A CA 1
ATOM 738 C C . ALA A 1 94 ? 25.566 -1.715 6.564 1.00 91.44 94 ALA A C 1
ATOM 740 O O . ALA A 1 94 ? 25.567 -2.941 6.563 1.00 91.44 94 ALA A O 1
ATOM 741 N N . ASP A 1 95 ? 24.498 -0.995 6.914 1.00 88.12 95 ASP A N 1
ATOM 742 C CA . ASP A 1 95 ? 23.215 -1.568 7.327 1.00 88.12 95 ASP A CA 1
ATOM 743 C C . ASP A 1 95 ? 22.285 -1.866 6.145 1.00 88.12 95 ASP A C 1
ATOM 745 O O . ASP A 1 95 ? 21.240 -2.487 6.327 1.00 88.12 95 ASP A O 1
ATOM 749 N N . LEU A 1 96 ? 22.641 -1.405 4.940 1.00 91.81 96 LEU A N 1
ATOM 750 C CA . LEU A 1 96 ? 21.829 -1.586 3.745 1.00 91.81 96 LEU A CA 1
ATOM 751 C C . LEU A 1 96 ? 21.878 -3.039 3.275 1.00 91.81 96 LEU A C 1
ATOM 753 O O . LEU A 1 96 ? 22.902 -3.513 2.777 1.00 91.81 96 LEU A O 1
ATOM 757 N N . ASP A 1 97 ? 20.738 -3.717 3.342 1.00 89.56 97 ASP A N 1
ATOM 758 C CA . ASP A 1 97 ? 20.572 -5.028 2.738 1.00 89.56 97 ASP A CA 1
ATOM 759 C C . ASP A 1 97 ? 20.367 -4.878 1.227 1.00 89.56 97 ASP A C 1
ATOM 761 O O . ASP A 1 97 ? 19.254 -4.760 0.707 1.00 89.56 97 ASP A O 1
ATOM 765 N N . VAL A 1 98 ? 21.488 -4.904 0.506 1.00 92.25 98 VAL A N 1
ATOM 766 C CA . VAL A 1 98 ? 21.529 -4.860 -0.960 1.00 92.25 98 VA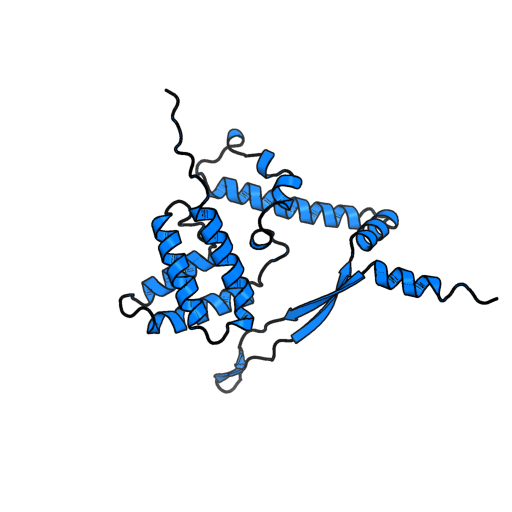L A CA 1
ATOM 767 C C . VAL A 1 98 ? 20.879 -6.101 -1.583 1.00 92.25 98 VAL A C 1
ATOM 769 O O . VAL A 1 98 ? 20.388 -6.029 -2.712 1.00 92.25 98 VAL A O 1
ATOM 772 N N . ALA A 1 99 ? 20.843 -7.242 -0.885 1.00 90.00 99 ALA A N 1
ATOM 773 C CA . ALA A 1 99 ? 20.201 -8.444 -1.405 1.00 90.00 99 ALA A CA 1
ATOM 774 C C . ALA A 1 99 ? 18.678 -8.261 -1.482 1.00 90.00 99 ALA A C 1
ATOM 776 O O . ALA A 1 99 ? 18.082 -8.640 -2.494 1.00 90.00 99 ALA A O 1
ATOM 777 N N . ALA A 1 100 ? 18.075 -7.596 -0.492 1.00 84.25 100 ALA A N 1
ATOM 778 C CA . ALA A 1 100 ? 16.654 -7.240 -0.492 1.00 84.25 100 ALA A CA 1
ATOM 779 C C . ALA A 1 100 ? 16.263 -6.220 -1.582 1.00 84.25 100 ALA A C 1
ATOM 781 O O . ALA A 1 100 ? 15.099 -6.182 -1.986 1.00 84.25 100 ALA A O 1
ATOM 782 N N . LEU A 1 101 ? 17.225 -5.442 -2.099 1.00 89.69 101 LEU A N 1
ATOM 783 C CA . LEU A 1 101 ? 17.022 -4.477 -3.193 1.00 89.69 101 LEU A CA 1
ATOM 784 C C . LEU A 1 101 ? 17.088 -5.101 -4.594 1.00 89.69 101 LEU A C 1
ATOM 786 O O . LEU A 1 101 ? 16.795 -4.432 -5.586 1.00 89.69 101 LEU A O 1
ATOM 790 N N . ARG A 1 102 ? 17.493 -6.371 -4.716 1.00 90.25 102 ARG A N 1
ATOM 791 C CA . ARG A 1 102 ? 17.573 -7.046 -6.019 1.00 90.25 102 ARG A CA 1
ATOM 792 C C . ARG A 1 102 ? 16.184 -7.194 -6.627 1.00 90.25 102 ARG A C 1
ATOM 794 O O . ARG A 1 102 ? 15.233 -7.545 -5.934 1.00 90.25 102 ARG A O 1
ATOM 801 N N . LEU A 1 103 ? 16.089 -7.052 -7.950 1.00 86.19 103 LEU A N 1
ATOM 802 C CA . LEU A 1 103 ? 14.817 -7.147 -8.671 1.00 86.19 103 LEU A CA 1
ATOM 803 C C . LEU A 1 103 ? 14.052 -8.444 -8.364 1.00 86.19 103 LEU A C 1
ATOM 805 O O . LEU A 1 103 ? 12.850 -8.394 -8.152 1.00 86.19 103 LEU A O 1
ATOM 809 N N . ILE A 1 104 ? 14.741 -9.587 -8.268 1.00 86.12 104 ILE A N 1
ATOM 810 C CA . ILE A 1 104 ? 14.115 -10.873 -7.911 1.00 86.12 104 ILE A CA 1
ATOM 811 C C . ILE A 1 104 ? 13.524 -10.834 -6.493 1.00 86.12 104 ILE A C 1
ATOM 813 O O . ILE A 1 104 ? 12.414 -11.315 -6.282 1.00 86.12 104 ILE A O 1
ATOM 817 N N . ALA A 1 105 ? 14.228 -10.240 -5.526 1.00 85.50 105 ALA A N 1
ATOM 818 C CA . ALA A 1 105 ? 13.728 -10.105 -4.159 1.00 85.50 105 ALA A CA 1
ATOM 819 C C . ALA A 1 105 ? 12.504 -9.176 -4.107 1.00 85.50 105 ALA A C 1
ATOM 821 O O . ALA A 1 105 ? 11.510 -9.502 -3.467 1.00 85.50 105 ALA A O 1
ATOM 822 N N . LEU A 1 106 ? 12.523 -8.060 -4.843 1.00 83.19 106 LEU A N 1
ATOM 823 C CA . LEU A 1 106 ? 11.372 -7.158 -4.965 1.00 83.19 106 LEU A CA 1
ATOM 824 C C . LEU A 1 106 ? 10.175 -7.838 -5.653 1.00 83.19 106 LEU A C 1
ATOM 826 O O . LEU A 1 106 ? 9.044 -7.754 -5.178 1.00 83.19 106 LEU A O 1
ATOM 830 N N . ALA A 1 107 ? 10.431 -8.568 -6.739 1.00 83.25 107 ALA A N 1
ATOM 831 C CA . ALA A 1 107 ? 9.420 -9.241 -7.549 1.00 83.25 107 ALA A CA 1
ATOM 832 C C . ALA A 1 107 ? 8.849 -10.517 -6.912 1.00 83.25 107 ALA A C 1
ATOM 834 O O . ALA A 1 107 ? 7.889 -11.067 -7.442 1.00 83.25 107 ALA A O 1
ATOM 835 N N . THR A 1 108 ? 9.410 -11.005 -5.803 1.00 81.50 108 THR A N 1
ATOM 836 C CA . THR A 1 108 ? 8.902 -12.176 -5.060 1.00 81.50 108 THR A CA 1
ATOM 837 C C . THR A 1 108 ? 8.155 -11.799 -3.784 1.00 81.50 108 THR A C 1
ATOM 839 O O . THR A 1 108 ? 7.499 -12.656 -3.195 1.00 81.50 108 THR A O 1
ATOM 842 N N . ARG A 1 109 ? 8.154 -10.515 -3.395 1.00 73.19 109 ARG A N 1
ATOM 843 C CA . ARG A 1 109 ? 7.349 -10.005 -2.270 1.00 73.19 109 ARG A CA 1
ATOM 844 C C . ARG A 1 109 ? 5.873 -10.337 -2.440 1.00 73.19 109 ARG A C 1
ATOM 846 O O . ARG A 1 109 ? 5.422 -10.398 -3.586 1.00 73.19 109 ARG A O 1
ATOM 853 N N . PRO A 1 110 ? 5.095 -10.485 -1.359 1.00 67.06 110 PRO A N 1
ATOM 854 C CA . PRO A 1 110 ? 3.645 -10.608 -1.466 1.00 67.06 110 PRO A CA 1
ATOM 855 C C . PRO A 1 110 ? 3.076 -9.513 -2.379 1.00 67.06 110 PRO A C 1
ATOM 857 O O . PRO A 1 110 ? 3.517 -8.368 -2.312 1.00 67.06 110 PRO A O 1
ATOM 860 N N . VAL A 1 111 ? 2.129 -9.860 -3.257 1.00 61.72 111 VAL A N 1
ATOM 861 C CA . VAL A 1 111 ? 1.540 -8.912 -4.228 1.00 61.72 111 VAL A CA 1
ATOM 862 C C . VAL A 1 111 ? 0.947 -7.695 -3.516 1.00 61.72 111 VAL A C 1
ATOM 864 O O . VAL A 1 111 ? 1.101 -6.576 -3.997 1.00 61.72 111 VAL A O 1
ATOM 867 N N . SER A 1 112 ? 0.379 -7.910 -2.325 1.00 56.41 112 SER A N 1
ATOM 868 C CA . SER A 1 112 ? -0.085 -6.858 -1.422 1.00 56.41 112 SER A CA 1
ATOM 869 C C . SER A 1 112 ? 1.003 -5.821 -1.133 1.00 56.41 112 SER A C 1
ATOM 871 O O . SER A 1 112 ? 0.718 -4.636 -1.136 1.00 56.41 112 SER A O 1
ATOM 873 N N . GLU A 1 113 ? 2.262 -6.216 -0.964 1.00 61.19 113 GLU A N 1
ATOM 874 C CA . GLU A 1 113 ? 3.365 -5.314 -0.610 1.00 61.19 113 GLU A CA 1
ATOM 875 C C . GLU A 1 113 ? 3.997 -4.586 -1.808 1.00 61.19 113 GLU A C 1
ATOM 877 O O . GLU A 1 113 ? 4.809 -3.681 -1.607 1.00 61.19 113 GLU A O 1
ATOM 882 N N . ARG A 1 114 ? 3.630 -4.936 -3.048 1.00 65.00 114 ARG A N 1
ATOM 883 C CA . ARG A 1 114 ? 4.161 -4.293 -4.260 1.00 65.00 114 ARG A CA 1
ATOM 884 C C . ARG A 1 114 ? 3.348 -3.042 -4.581 1.00 65.00 114 ARG A C 1
ATOM 886 O O . ARG A 1 114 ? 2.127 -3.096 -4.717 1.00 65.00 114 ARG A O 1
ATOM 893 N N . LYS A 1 115 ? 4.019 -1.902 -4.760 1.00 53.53 115 LYS A N 1
ATOM 894 C CA . LYS A 1 115 ? 3.380 -0.579 -4.894 1.00 53.53 115 LYS A CA 1
ATOM 895 C C . LYS A 1 115 ? 2.496 -0.424 -6.146 1.00 53.53 115 LYS A C 1
ATOM 897 O O . LYS A 1 115 ? 1.724 0.522 -6.220 1.00 53.53 115 LYS A O 1
ATOM 902 N N . GLY A 1 116 ? 2.576 -1.345 -7.110 1.00 45.84 116 GLY A N 1
ATOM 903 C CA . GLY A 1 116 ? 1.696 -1.402 -8.288 1.00 45.84 116 GLY A CA 1
ATOM 904 C C . GLY A 1 116 ? 0.291 -1.951 -8.008 1.00 45.84 116 GLY A C 1
ATOM 905 O O . GLY A 1 116 ? -0.627 -1.669 -8.765 1.00 45.84 116 GLY A O 1
ATOM 906 N N . SER A 1 117 ? 0.099 -2.657 -6.888 1.00 51.22 117 SER A N 1
ATOM 907 C CA . SER A 1 117 ? -1.217 -3.066 -6.375 1.00 51.22 117 SER A CA 1
ATOM 908 C C . SER A 1 117 ? -1.806 -2.007 -5.427 1.00 51.22 117 SER A C 1
ATOM 910 O O . SER A 1 117 ? -2.630 -2.329 -4.568 1.00 51.22 117 SER A O 1
ATOM 912 N N . ALA A 1 118 ? -1.321 -0.758 -5.507 1.00 58.84 118 ALA A N 1
ATOM 913 C CA . ALA A 1 118 ? -1.623 0.292 -4.545 1.00 58.84 118 ALA A CA 1
ATOM 914 C C . ALA A 1 118 ? -3.120 0.581 -4.497 1.00 58.84 118 ALA A C 1
ATOM 916 O O . ALA A 1 118 ? -3.691 1.265 -5.344 1.00 58.84 118 ALA A O 1
ATOM 917 N N . ILE A 1 119 ? -3.723 0.098 -3.420 1.00 73.19 119 ILE A N 1
ATOM 918 C CA . ILE A 1 119 ? -5.002 0.570 -2.930 1.00 73.19 119 ILE A CA 1
ATOM 919 C C . ILE A 1 119 ? -4.959 2.098 -2.879 1.00 73.19 119 ILE A C 1
ATOM 921 O O . ILE A 1 119 ? -4.035 2.675 -2.293 1.00 73.19 119 ILE A O 1
ATOM 925 N N . SER A 1 120 ? -5.943 2.740 -3.507 1.00 78.56 120 SER A N 1
ATOM 926 C CA . SER A 1 120 ? -5.995 4.195 -3.605 1.00 78.56 120 SER A CA 1
ATOM 927 C C . SER A 1 120 ? -6.004 4.846 -2.217 1.00 78.56 120 SER A C 1
ATOM 929 O O . SER A 1 120 ? -6.580 4.315 -1.265 1.00 78.56 120 SER A O 1
ATOM 931 N N . GLU A 1 121 ? -5.398 6.032 -2.090 1.00 79.75 121 GLU A N 1
ATOM 932 C CA . GLU A 1 121 ? -5.456 6.824 -0.845 1.00 79.75 121 GLU A CA 1
ATOM 933 C C . GLU A 1 121 ? -6.899 7.102 -0.396 1.00 79.75 121 GLU A C 1
ATOM 935 O O . GLU A 1 121 ? -7.172 7.307 0.787 1.00 79.75 121 GLU A O 1
ATOM 940 N N . ASP A 1 122 ? -7.827 7.101 -1.348 1.00 78.81 122 ASP A N 1
ATOM 941 C CA . ASP A 1 122 ? -9.247 7.324 -1.120 1.00 78.81 122 ASP A CA 1
ATOM 942 C C . ASP A 1 122 ? -9.886 6.129 -0.420 1.00 78.81 122 ASP A C 1
ATOM 944 O O . ASP A 1 122 ? -10.646 6.321 0.529 1.00 78.81 122 ASP A O 1
ATOM 948 N N . LEU A 1 123 ? -9.510 4.912 -0.815 1.00 83.00 123 LEU A N 1
ATOM 949 C CA . LEU A 1 123 ? -9.967 3.702 -0.147 1.00 83.00 123 LEU A CA 1
ATOM 950 C C . LEU A 1 123 ? -9.388 3.611 1.270 1.00 83.00 123 LEU A C 1
ATOM 952 O O . LEU A 1 123 ? -10.104 3.245 2.196 1.00 83.00 123 LEU A O 1
ATOM 956 N N . TRP A 1 124 ? -8.126 4.017 1.469 1.00 88.12 124 TRP A N 1
ATOM 957 C CA . TRP A 1 124 ? -7.506 4.067 2.802 1.00 88.12 124 TRP A CA 1
ATOM 958 C C . TRP A 1 124 ? -8.245 4.996 3.768 1.00 88.12 124 TRP A C 1
ATOM 960 O O . TRP A 1 124 ? -8.442 4.639 4.927 1.00 88.12 124 TRP A O 1
ATOM 970 N N . LYS A 1 125 ? -8.689 6.163 3.290 1.00 88.69 125 LYS A N 1
ATOM 971 C CA . LYS A 1 125 ? -9.502 7.096 4.087 1.00 88.69 125 LYS A CA 1
ATOM 972 C C . LYS A 1 125 ? -10.883 6.525 4.391 1.00 88.69 125 LYS A C 1
ATOM 974 O O . LYS A 1 125 ? -11.333 6.612 5.527 1.00 88.69 125 LYS A O 1
ATOM 979 N N . GLN A 1 126 ? -11.523 5.901 3.399 1.00 87.69 126 GLN A N 1
ATOM 980 C CA . GLN A 1 126 ? -12.816 5.244 3.596 1.00 87.69 126 GLN A CA 1
ATOM 981 C C . GLN A 1 126 ? -12.717 4.122 4.637 1.00 87.69 126 GLN A C 1
ATOM 983 O O . GLN A 1 126 ? -13.592 4.006 5.488 1.00 87.69 126 GLN A O 1
ATOM 988 N N . PHE A 1 127 ? -11.637 3.338 4.612 1.00 93.94 127 PHE A N 1
ATOM 989 C CA . PHE A 1 127 ? -11.359 2.347 5.646 1.00 93.94 127 PHE A CA 1
ATOM 990 C C . PHE A 1 127 ? -11.213 2.974 7.031 1.00 93.94 127 PHE A C 1
ATOM 992 O O . PHE A 1 127 ? -11.814 2.473 7.971 1.00 93.94 127 PHE A O 1
ATOM 999 N N . GLU A 1 128 ? -10.434 4.048 7.179 1.00 93.44 128 GLU A N 1
ATOM 1000 C CA . GLU A 1 128 ? -10.226 4.684 8.485 1.00 93.44 128 GLU A CA 1
ATOM 1001 C C . GLU A 1 128 ? -11.549 5.172 9.098 1.00 93.44 128 GLU A C 1
ATOM 1003 O O . GLU A 1 128 ? -11.818 4.928 10.279 1.00 93.44 128 GLU A O 1
ATOM 1008 N N . GLU A 1 129 ? -12.390 5.820 8.287 1.00 92.25 129 GLU A N 1
ATOM 1009 C CA . G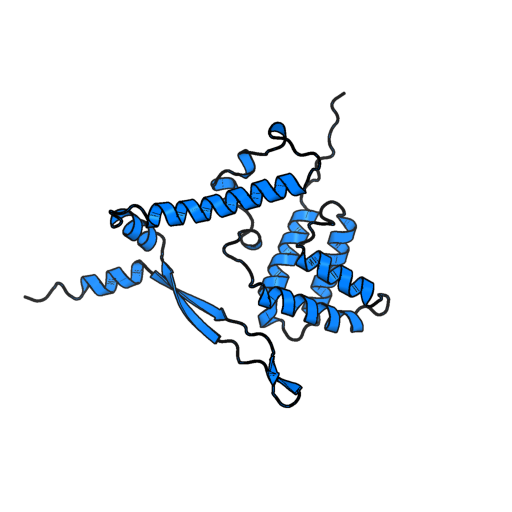LU A 1 129 ? -13.710 6.312 8.691 1.00 92.25 129 GLU A CA 1
ATOM 1010 C C . GLU A 1 129 ? -14.662 5.161 9.051 1.00 92.25 129 GLU A C 1
ATOM 1012 O O . GLU A 1 129 ? -15.258 5.169 10.133 1.00 92.25 129 GLU A O 1
ATOM 1017 N N . ASP A 1 130 ? -14.768 4.151 8.181 1.00 92.44 130 ASP A N 1
ATOM 1018 C CA . ASP A 1 130 ? -15.640 2.991 8.388 1.00 92.44 130 ASP A CA 1
ATOM 1019 C C . ASP A 1 130 ? -15.201 2.162 9.601 1.00 92.44 130 ASP A C 1
ATOM 1021 O O . ASP A 1 130 ? -16.023 1.799 10.443 1.00 92.44 130 ASP A O 1
ATOM 1025 N N . TYR A 1 131 ? -13.893 1.940 9.758 1.00 95.50 131 TYR A N 1
ATOM 1026 C CA . TYR A 1 131 ? -13.328 1.239 10.905 1.00 95.50 131 TYR A CA 1
ATOM 1027 C C . TYR A 1 131 ? -13.693 1.929 12.213 1.00 95.50 131 TYR A C 1
ATOM 1029 O O . TYR A 1 131 ? -14.177 1.273 13.136 1.00 95.50 131 TYR A O 1
ATOM 1037 N N . CYS A 1 132 ? -13.506 3.248 12.302 1.00 92.38 132 CYS A N 1
ATOM 1038 C CA . CYS A 1 132 ? -13.843 3.987 13.515 1.00 92.38 132 CYS A CA 1
ATOM 1039 C C . CYS A 1 132 ? -15.344 3.915 13.829 1.00 92.38 132 CYS A C 1
ATOM 1041 O O . CYS A 1 132 ? -15.704 3.704 14.987 1.00 92.38 132 CYS A O 1
ATOM 1043 N N . ALA A 1 133 ? -16.209 4.042 12.820 1.00 90.81 133 ALA A N 1
ATOM 1044 C CA . ALA A 1 133 ? -17.659 4.001 13.000 1.00 90.81 133 ALA A CA 1
ATOM 1045 C C . ALA A 1 133 ? -18.158 2.618 13.454 1.00 90.81 133 ALA A C 1
ATOM 1047 O O . ALA A 1 133 ? -18.905 2.506 14.429 1.00 90.81 133 ALA A O 1
ATOM 1048 N N . VAL A 1 134 ? -17.714 1.555 12.779 1.00 92.62 134 VAL A N 1
ATOM 1049 C CA . VAL A 1 134 ? -18.114 0.172 13.073 1.00 92.62 134 VAL A CA 1
ATOM 1050 C C . VAL A 1 134 ? -17.556 -0.275 14.426 1.00 92.62 134 VAL A C 1
ATOM 1052 O O . VAL A 1 134 ? -18.285 -0.819 15.260 1.00 92.62 134 VAL A O 1
ATOM 1055 N N . MET A 1 135 ? -16.273 -0.012 14.687 1.00 92.38 135 MET A N 1
ATOM 1056 C CA . MET A 1 135 ? -15.611 -0.508 15.895 1.00 92.38 135 MET A CA 1
ATOM 1057 C C . MET A 1 135 ? -15.986 0.268 17.157 1.00 92.38 135 MET A C 1
ATOM 1059 O O . MET A 1 135 ? -15.919 -0.314 18.237 1.00 92.38 135 MET A O 1
ATOM 1063 N N . ALA A 1 136 ? -16.458 1.518 17.047 1.00 89.00 136 ALA A N 1
ATOM 1064 C CA . ALA A 1 136 ? -17.026 2.259 18.181 1.00 89.00 136 ALA A CA 1
ATOM 1065 C C . ALA A 1 136 ? -18.209 1.528 18.830 1.00 89.00 136 ALA A C 1
ATOM 1067 O O . ALA A 1 136 ? -18.372 1.579 20.046 1.00 89.00 136 ALA A O 1
ATOM 1068 N N . SER A 1 137 ? -18.998 0.806 18.032 1.00 83.56 137 SER A N 1
ATOM 1069 C CA . SER A 1 137 ? -20.122 0.009 18.535 1.00 83.56 137 SER A CA 1
ATOM 1070 C C . SER A 1 137 ? -19.707 -1.409 18.943 1.00 83.56 137 SER A C 1
ATOM 1072 O O . SER A 1 137 ? -20.338 -2.011 19.808 1.00 83.56 137 SER A O 1
ATOM 1074 N N . ALA A 1 138 ? -18.654 -1.953 18.326 1.00 84.38 138 ALA A N 1
ATOM 1075 C CA . ALA A 1 138 ? -18.222 -3.337 18.526 1.00 84.38 138 ALA A CA 1
ATOM 1076 C C . ALA A 1 138 ? -17.238 -3.528 19.699 1.00 84.38 138 ALA A C 1
ATOM 1078 O O . ALA A 1 138 ? -17.140 -4.632 20.235 1.00 84.38 138 ALA A O 1
ATOM 1079 N N . LEU A 1 139 ? -16.508 -2.479 20.096 1.00 84.56 139 LEU A N 1
ATOM 1080 C CA . LEU A 1 139 ? -15.527 -2.499 21.187 1.00 84.56 139 LEU A CA 1
ATOM 1081 C C . LEU A 1 139 ? -15.963 -1.580 22.334 1.00 84.56 139 LEU A C 1
ATOM 1083 O O . LEU A 1 139 ? -15.411 -0.499 22.532 1.00 84.56 139 LEU A O 1
ATOM 1087 N N . SER A 1 140 ? -16.944 -2.027 23.121 1.00 79.62 140 SER A N 1
ATOM 1088 C CA . SER A 1 140 ? -17.502 -1.253 24.243 1.00 79.62 140 SER A CA 1
ATOM 1089 C C . SER A 1 140 ? -16.499 -0.949 25.365 1.00 79.62 140 SER A C 1
ATOM 1091 O O . SER A 1 140 ? -16.739 -0.073 26.191 1.00 79.62 140 SER A O 1
ATOM 1093 N N . ASP A 1 141 ? -15.387 -1.684 25.431 1.00 84.50 141 ASP A N 1
ATOM 1094 C CA . ASP A 1 141 ? -14.309 -1.524 26.412 1.00 84.50 141 ASP A CA 1
ATOM 1095 C C . ASP A 1 141 ? -13.192 -0.572 25.941 1.00 84.50 141 ASP A C 1
ATOM 1097 O O . ASP A 1 141 ? -12.215 -0.349 26.663 1.00 84.50 141 ASP A O 1
ATOM 1101 N N . LYS A 1 142 ? -13.300 -0.024 24.724 1.00 86.69 142 LYS A N 1
ATOM 1102 C CA . LYS A 1 142 ? -12.313 0.887 24.143 1.00 86.69 142 LYS A CA 1
ATOM 1103 C C . LYS A 1 142 ? -12.885 2.285 23.984 1.00 86.69 142 LYS A C 1
ATOM 1105 O O . LYS A 1 142 ? -14.020 2.495 23.580 1.00 86.69 142 LYS A O 1
ATOM 1110 N N . THR A 1 143 ? -12.047 3.270 24.276 1.00 90.38 143 THR A N 1
ATOM 1111 C CA . THR A 1 143 ? -12.368 4.676 24.016 1.00 90.38 143 THR A CA 1
ATOM 1112 C C . THR A 1 143 ? -12.238 4.990 22.527 1.00 90.38 143 THR A C 1
ATOM 1114 O O . THR A 1 143 ? -11.399 4.407 21.838 1.00 90.38 143 THR A O 1
ATOM 1117 N N . GLU A 1 144 ? -12.971 5.993 22.040 1.00 87.31 144 GLU A N 1
ATOM 1118 C CA . GLU A 1 144 ? -12.855 6.481 20.655 1.00 87.31 144 GLU A CA 1
ATOM 1119 C C . GLU A 1 144 ? -11.403 6.798 20.263 1.00 87.31 144 GLU A C 1
ATOM 1121 O O . GLU A 1 144 ? -10.956 6.482 19.163 1.00 87.31 144 GLU A O 1
ATOM 1126 N N . LYS A 1 145 ? -10.619 7.351 21.200 1.00 90.25 145 LYS A N 1
ATOM 1127 C CA . LYS A 1 145 ? -9.190 7.628 20.993 1.00 90.25 145 LYS A CA 1
ATOM 1128 C C . LYS A 1 145 ? -8.378 6.358 20.741 1.00 90.25 145 LYS A C 1
ATOM 1130 O O . LYS A 1 145 ? -7.484 6.367 19.901 1.00 90.25 145 LYS A O 1
ATOM 1135 N N . GLN A 1 146 ? -8.663 5.276 21.464 1.00 90.38 146 GLN A N 1
ATOM 1136 C CA . GLN A 1 146 ? -7.976 3.995 21.280 1.00 90.38 146 GLN A CA 1
ATOM 1137 C C . GLN A 1 146 ? -8.372 3.326 19.964 1.00 90.38 146 GLN A C 1
ATOM 1139 O O . GLN A 1 146 ? -7.520 2.734 19.306 1.00 90.38 146 GLN A O 1
ATOM 1144 N N . ILE A 1 147 ? -9.639 3.450 19.565 1.00 92.19 147 ILE A N 1
ATOM 1145 C CA . ILE A 1 147 ? -10.137 2.925 18.290 1.00 92.19 147 ILE A CA 1
ATOM 1146 C C . ILE A 1 147 ? -9.473 3.663 17.129 1.00 92.19 147 ILE A C 1
ATOM 1148 O O . ILE A 1 147 ? -8.909 3.020 16.244 1.00 92.19 147 ILE A O 1
ATOM 1152 N N . LYS A 1 148 ? -9.436 4.998 17.190 1.00 94.00 148 LYS A N 1
ATOM 1153 C CA . LYS A 1 148 ? -8.752 5.826 16.196 1.00 94.00 148 LYS A CA 1
ATOM 1154 C C . LYS A 1 148 ? -7.259 5.515 16.114 1.00 94.00 148 LYS A C 1
ATOM 1156 O O . LYS A 1 148 ? -6.732 5.348 15.022 1.00 94.00 148 LYS A O 1
ATOM 1161 N N . LEU A 1 149 ? -6.583 5.351 17.253 1.00 93.12 149 LEU A N 1
ATOM 1162 C CA . LEU A 1 149 ? -5.181 4.928 17.266 1.00 93.12 149 LEU A CA 1
ATOM 1163 C C . LEU A 1 149 ? -4.993 3.560 16.588 1.00 93.12 149 LEU A C 1
ATOM 1165 O O . LEU A 1 149 ? -4.033 3.371 15.846 1.00 93.12 149 LEU A O 1
ATOM 1169 N N . GLY A 1 150 ? -5.906 2.611 16.815 1.00 92.81 150 GLY A N 1
ATOM 1170 C CA . GLY A 1 150 ? -5.904 1.320 16.126 1.00 92.81 150 GLY A CA 1
ATOM 1171 C C . GLY A 1 150 ? -6.005 1.472 14.606 1.00 92.81 150 GLY A C 1
ATOM 1172 O O . GLY A 1 150 ? -5.193 0.888 13.888 1.00 92.81 150 GLY A O 1
ATOM 1173 N N . ALA A 1 151 ? -6.931 2.311 14.134 1.00 94.00 151 ALA A N 1
ATOM 1174 C CA . ALA A 1 151 ? -7.089 2.632 12.716 1.00 94.00 151 ALA A CA 1
ATOM 1175 C C . ALA A 1 151 ? -5.813 3.263 12.133 1.00 94.00 151 ALA A C 1
ATOM 1177 O O . ALA A 1 151 ? -5.295 2.792 11.124 1.00 94.00 151 ALA A O 1
ATOM 1178 N N . GLU A 1 152 ? -5.237 4.262 12.809 1.00 93.56 152 GLU A N 1
ATOM 1179 C CA . GLU A 1 152 ? -4.003 4.932 12.380 1.00 93.56 152 GLU A CA 1
ATOM 1180 C C . GLU A 1 152 ? -2.817 3.962 12.269 1.00 93.56 152 GLU A C 1
ATOM 1182 O O . GLU A 1 152 ? -2.013 4.059 11.339 1.00 93.56 152 GLU A O 1
ATOM 1187 N N . LEU A 1 153 ? -2.692 3.010 13.201 1.00 93.81 153 LEU A N 1
ATOM 1188 C CA . LEU A 1 153 ? -1.652 1.979 13.150 1.00 93.81 153 LEU A CA 1
ATOM 1189 C C . LEU A 1 153 ? -1.834 1.039 11.950 1.00 93.81 153 LEU A C 1
ATOM 1191 O O . LEU A 1 153 ? -0.838 0.649 11.335 1.00 93.81 153 LEU A O 1
ATOM 1195 N N . MET A 1 154 ? -3.078 0.711 11.590 1.00 94.12 154 MET A N 1
ATOM 1196 C CA . MET A 1 154 ? -3.402 -0.094 10.408 1.00 94.12 154 MET A CA 1
ATOM 1197 C C . MET A 1 154 ? -3.169 0.680 9.106 1.00 94.12 154 MET A C 1
ATOM 1199 O O . MET A 1 154 ? -2.508 0.164 8.210 1.00 94.12 154 MET A O 1
ATOM 1203 N N . VAL A 1 155 ? -3.596 1.944 9.018 1.00 91.25 155 VAL A N 1
ATOM 1204 C CA . VAL A 1 155 ? -3.327 2.829 7.865 1.00 91.25 155 VAL A CA 1
ATOM 1205 C C . VAL A 1 155 ? -1.820 3.023 7.661 1.00 91.25 155 VAL A C 1
ATOM 1207 O O . VAL A 1 155 ? -1.328 3.019 6.534 1.00 91.25 155 VAL A O 1
ATOM 1210 N N . LYS A 1 156 ? -1.046 3.096 8.752 1.00 89.31 156 LYS A N 1
ATOM 1211 C CA . LYS A 1 156 ? 0.430 3.091 8.727 1.00 89.31 156 LYS A CA 1
ATOM 1212 C C . LYS A 1 156 ? 1.035 1.694 8.544 1.00 89.31 156 LYS A C 1
ATOM 1214 O O . LYS A 1 156 ? 2.234 1.512 8.760 1.00 89.31 156 LYS A O 1
ATOM 1219 N N . LYS A 1 157 ? 0.234 0.705 8.136 1.00 89.31 157 LYS A N 1
ATOM 1220 C CA . LYS A 1 157 ? 0.663 -0.645 7.740 1.00 89.31 157 LYS A CA 1
ATOM 1221 C C . LYS A 1 157 ? 1.471 -1.356 8.829 1.00 89.31 157 LYS A C 1
ATOM 1223 O O . LYS A 1 157 ? 2.424 -2.079 8.533 1.00 89.31 157 LYS A O 1
ATOM 1228 N N . PHE A 1 158 ? 1.115 -1.101 10.088 1.00 90.12 158 PHE A N 1
ATOM 1229 C CA . PHE A 1 158 ? 1.781 -1.588 11.299 1.00 90.12 158 PHE A CA 1
ATOM 1230 C C . PHE A 1 158 ? 3.233 -1.133 11.489 1.00 90.12 158 PHE A C 1
ATOM 1232 O O . PHE A 1 158 ? 3.861 -1.562 12.454 1.00 90.12 158 PHE A O 1
ATOM 1239 N N . ALA A 1 159 ? 3.772 -0.242 10.649 1.00 84.75 159 ALA A N 1
ATOM 1240 C CA . ALA A 1 159 ? 5.172 0.183 10.733 1.00 84.75 159 ALA A CA 1
ATOM 1241 C C . ALA A 1 159 ? 5.588 0.672 12.140 1.00 84.75 159 ALA A C 1
ATOM 1243 O O . A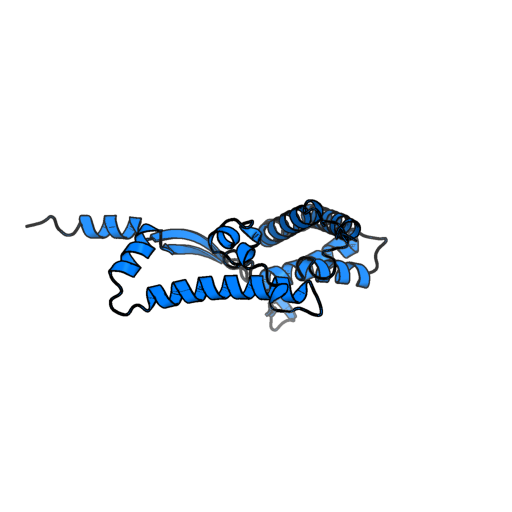LA A 1 159 ? 6.609 0.201 12.636 1.00 84.75 159 ALA A O 1
ATOM 1244 N N . PRO A 1 160 ? 4.791 1.494 12.861 1.00 87.31 160 PRO A N 1
ATOM 1245 C CA . PRO A 1 160 ? 5.167 1.969 14.199 1.00 87.31 160 PRO A CA 1
ATOM 1246 C C . PRO A 1 160 ? 5.188 0.881 15.284 1.00 87.31 160 PRO A C 1
ATOM 1248 O O . PRO A 1 160 ? 5.665 1.112 16.393 1.00 87.31 160 PRO A O 1
ATOM 1251 N N . VAL A 1 161 ? 4.600 -0.285 15.009 1.00 90.25 161 VAL A N 1
ATOM 1252 C CA . VAL A 1 161 ? 4.416 -1.379 15.975 1.00 90.25 161 VAL A CA 1
ATOM 1253 C C . VAL A 1 161 ? 4.930 -2.713 15.442 1.00 90.25 161 VAL A C 1
ATOM 1255 O O . VAL A 1 161 ? 4.621 -3.749 16.023 1.00 90.25 161 VAL A O 1
ATOM 1258 N N . ARG A 1 162 ? 5.741 -2.690 14.375 1.00 85.56 162 ARG A N 1
ATOM 1259 C CA . ARG A 1 162 ? 6.240 -3.868 13.644 1.00 85.56 162 ARG A CA 1
ATOM 1260 C C . ARG A 1 162 ? 6.922 -4.916 14.529 1.00 85.56 162 ARG A C 1
ATOM 1262 O O . ARG A 1 162 ? 6.822 -6.104 14.257 1.00 85.56 162 ARG A O 1
ATOM 1269 N N . GLU A 1 163 ? 7.572 -4.485 15.608 1.00 86.25 163 GLU A N 1
ATOM 1270 C CA . GLU A 1 163 ? 8.272 -5.370 16.552 1.00 86.25 163 GLU A CA 1
ATOM 1271 C C . GLU A 1 163 ? 7.348 -5.919 17.649 1.00 86.25 163 GLU A C 1
ATOM 1273 O O . GLU A 1 163 ? 7.642 -6.917 18.306 1.00 86.25 163 GLU A O 1
ATOM 1278 N N . LYS A 1 164 ? 6.192 -5.284 17.863 1.00 90.88 164 LYS A N 1
ATOM 1279 C CA . LYS A 1 164 ? 5.258 -5.613 18.942 1.00 90.88 164 LYS A CA 1
ATOM 1280 C C . LYS A 1 164 ? 4.280 -6.685 18.475 1.00 90.88 164 LYS A C 1
ATOM 1282 O O . LYS A 1 164 ? 3.091 -6.417 18.316 1.00 90.88 164 LYS A O 1
ATOM 1287 N N . LYS A 1 165 ? 4.765 -7.917 18.294 1.00 91.00 165 LYS A N 1
ATOM 1288 C CA . LYS A 1 165 ? 3.971 -9.043 17.761 1.00 91.00 165 LYS A CA 1
ATOM 1289 C C . LYS A 1 165 ? 2.618 -9.229 18.447 1.00 91.00 165 LYS A C 1
ATOM 1291 O O . LYS A 1 165 ? 1.609 -9.390 17.773 1.00 91.00 165 LYS A O 1
ATOM 1296 N N . GLN A 1 166 ? 2.569 -9.142 19.775 1.00 93.31 166 GLN A N 1
ATOM 1297 C CA . GLN A 1 166 ? 1.309 -9.280 20.510 1.00 93.31 166 GLN A CA 1
ATOM 1298 C C . GLN A 1 166 ? 0.307 -8.169 20.162 1.00 93.31 166 GLN A C 1
ATOM 1300 O O . GLN A 1 166 ? -0.882 -8.433 20.020 1.00 93.31 166 GLN A O 1
ATOM 1305 N N . LEU A 1 167 ? 0.781 -6.935 19.964 1.00 92.88 167 LEU A N 1
ATOM 1306 C CA . LEU A 1 167 ? -0.067 -5.825 19.534 1.00 92.88 167 LEU A CA 1
ATOM 1307 C C . LEU A 1 167 ? -0.541 -6.009 18.087 1.00 92.88 167 LEU A C 1
ATOM 1309 O O . LEU A 1 167 ? -1.705 -5.751 17.804 1.00 92.88 167 LEU A O 1
ATOM 1313 N N . ILE A 1 168 ? 0.320 -6.501 17.190 1.00 94.31 168 ILE A N 1
ATOM 1314 C CA . ILE A 1 168 ? -0.062 -6.830 15.807 1.00 94.31 168 ILE A CA 1
ATOM 1315 C C . ILE A 1 168 ? -1.138 -7.918 15.788 1.00 94.31 168 ILE A C 1
ATOM 1317 O O . ILE A 1 168 ? -2.122 -7.776 15.069 1.00 94.31 168 ILE A O 1
ATOM 1321 N N . ALA A 1 169 ? -1.000 -8.966 16.605 1.00 94.94 169 ALA A N 1
ATOM 1322 C CA . ALA A 1 169 ? -1.997 -10.030 16.714 1.00 94.94 169 ALA A CA 1
ATOM 1323 C C . ALA A 1 169 ? -3.356 -9.483 17.178 1.00 94.94 169 ALA A C 1
ATOM 1325 O O . ALA A 1 169 ? -4.383 -9.790 16.575 1.00 94.94 169 ALA A O 1
ATOM 1326 N N . THR A 1 170 ? -3.354 -8.611 18.190 1.00 94.56 170 THR A N 1
ATOM 1327 C CA . THR A 1 170 ? -4.566 -7.934 18.669 1.00 94.56 170 THR A CA 1
ATOM 1328 C C . THR A 1 170 ? -5.200 -7.060 17.586 1.00 94.56 170 THR A C 1
ATOM 1330 O O . THR A 1 170 ? -6.398 -7.162 17.339 1.00 94.56 170 THR A O 1
ATOM 1333 N N . LEU A 1 171 ? -4.409 -6.223 16.907 1.00 95.06 171 LEU A N 1
ATOM 1334 C CA . LEU A 1 171 ? -4.904 -5.361 15.831 1.00 95.06 171 LEU A CA 1
ATOM 1335 C C . LEU A 1 171 ? -5.459 -6.184 14.662 1.00 95.06 171 LEU A C 1
ATOM 1337 O O . LEU A 1 171 ? -6.509 -5.847 14.128 1.00 95.06 171 LEU A O 1
ATOM 1341 N N . ARG A 1 172 ? -4.816 -7.296 14.300 1.00 95.44 172 ARG A N 1
ATOM 1342 C CA . ARG A 1 172 ? -5.337 -8.216 13.285 1.00 95.44 172 ARG A CA 1
ATOM 1343 C C . ARG A 1 172 ? -6.682 -8.822 13.696 1.00 95.44 172 ARG A C 1
ATOM 1345 O O . ARG A 1 172 ? -7.583 -8.896 12.869 1.00 95.44 172 ARG A O 1
ATOM 1352 N N . GLY A 1 173 ? -6.849 -9.196 14.965 1.00 95.44 173 GLY A N 1
ATOM 1353 C CA . GLY A 1 173 ? -8.141 -9.649 15.488 1.00 95.44 173 GLY A CA 1
ATOM 1354 C C . GLY A 1 173 ? -9.233 -8.583 15.342 1.00 95.44 173 GLY A C 1
ATOM 1355 O O . GLY A 1 173 ? -10.326 -8.876 14.863 1.00 95.44 173 GLY A O 1
ATOM 1356 N N . TYR A 1 174 ? -8.918 -7.325 15.662 1.00 94.81 174 TYR A N 1
ATOM 1357 C CA . TYR A 1 174 ? -9.846 -6.208 15.457 1.00 94.81 174 TYR A CA 1
ATOM 1358 C C . TYR A 1 174 ? -10.164 -5.961 13.983 1.00 94.81 174 TYR A C 1
ATOM 1360 O O . TYR A 1 174 ? -11.315 -5.699 13.653 1.00 94.81 174 TYR A O 1
ATOM 1368 N N . LEU A 1 175 ? -9.180 -6.084 13.092 1.00 96.19 175 LEU A N 1
ATOM 1369 C CA . LEU A 1 175 ? -9.393 -5.989 11.649 1.00 96.19 175 LEU A CA 1
ATOM 1370 C C . LEU A 1 175 ? -10.378 -7.064 11.161 1.00 96.19 175 LEU A C 1
ATOM 1372 O O . LEU A 1 175 ? -11.282 -6.762 10.389 1.00 96.19 175 LEU A O 1
ATOM 1376 N N . GLN A 1 176 ? -10.242 -8.304 11.630 1.00 95.19 176 GLN A N 1
ATOM 1377 C CA . GLN A 1 176 ? -11.153 -9.399 11.277 1.00 95.19 176 GLN A CA 1
ATOM 1378 C C . GLN A 1 176 ? -12.568 -9.165 11.818 1.00 95.19 176 GLN A C 1
ATOM 1380 O O . GLN A 1 176 ? -13.546 -9.377 11.102 1.00 95.19 176 GLN A O 1
ATOM 1385 N N . GLN A 1 177 ? -12.688 -8.673 13.052 1.00 94.06 177 GLN A N 1
ATOM 1386 C CA . GLN A 1 177 ? -13.975 -8.312 13.650 1.00 94.06 177 GLN A CA 1
ATOM 1387 C C . GLN A 1 177 ? -14.653 -7.155 12.902 1.00 94.06 177 GLN A C 1
ATOM 1389 O O . GLN A 1 177 ? -15.852 -7.216 12.615 1.00 94.06 177 GLN A O 1
ATOM 1394 N N . TRP A 1 178 ? -13.884 -6.123 12.552 1.00 95.75 178 TRP A N 1
ATOM 1395 C CA . TRP A 1 178 ? -14.344 -5.018 11.721 1.00 95.75 178 TRP A CA 1
ATOM 1396 C C . TRP A 1 178 ? -14.847 -5.531 10.370 1.00 95.75 178 TRP A C 1
ATOM 1398 O O . TRP A 1 178 ? -15.978 -5.240 9.986 1.00 95.75 178 TRP A O 1
ATOM 1408 N N . TYR A 1 179 ? -14.062 -6.368 9.690 1.00 95.25 179 TYR A N 1
ATOM 1409 C CA . TYR A 1 179 ? -14.420 -6.894 8.376 1.00 95.25 179 TYR A CA 1
ATOM 1410 C C . TYR A 1 179 ? -15.660 -7.796 8.411 1.00 95.25 179 TYR A C 1
ATOM 1412 O O . TYR A 1 179 ? -16.473 -7.812 7.487 1.00 95.25 179 TYR A O 1
ATOM 1420 N N . ALA A 1 180 ? -15.870 -8.521 9.512 1.00 93.44 180 ALA A N 1
ATOM 1421 C CA . ALA A 1 180 ? -17.096 -9.278 9.728 1.00 93.44 180 ALA A CA 1
ATOM 1422 C C . ALA A 1 180 ? -18.337 -8.370 9.846 1.00 93.44 180 ALA A C 1
ATOM 1424 O O . ALA A 1 180 ? -19.422 -8.795 9.443 1.00 93.44 180 ALA A O 1
ATOM 1425 N N . SER A 1 181 ? -18.164 -7.135 10.323 1.00 90.62 181 SER A N 1
ATOM 1426 C CA . SER A 1 181 ? -19.245 -6.224 10.726 1.00 90.62 181 SER A CA 1
ATOM 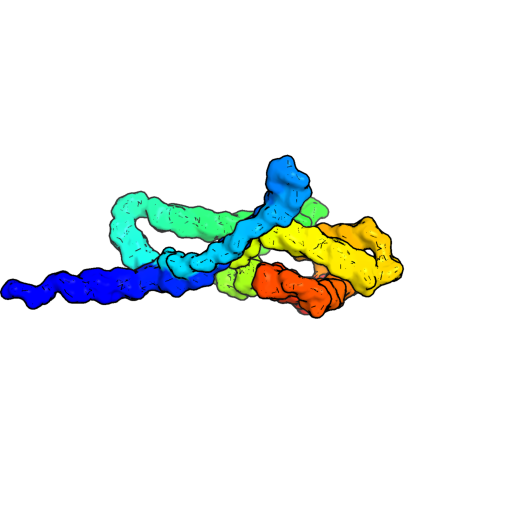1427 C C . SER A 1 181 ? -19.504 -5.069 9.750 1.00 90.62 181 SER A C 1
ATOM 1429 O O . SER A 1 181 ? -20.594 -4.503 9.766 1.00 90.62 181 SER A O 1
ATOM 1431 N N . THR A 1 182 ? -18.531 -4.703 8.910 1.00 91.12 182 THR A N 1
ATOM 1432 C CA . THR A 1 182 ? -18.682 -3.599 7.950 1.00 91.12 182 THR A CA 1
ATOM 1433 C C . THR A 1 182 ? -19.744 -3.907 6.893 1.00 91.12 182 THR A C 1
ATOM 1435 O O . THR A 1 182 ? -19.878 -5.042 6.428 1.00 91.12 182 THR A O 1
ATOM 1438 N N . GLY A 1 183 ? -20.500 -2.877 6.502 1.00 86.75 183 GLY A N 1
ATOM 1439 C CA . GLY A 1 183 ? -21.437 -2.928 5.378 1.00 86.75 183 GLY A CA 1
ATOM 1440 C C . GLY A 1 183 ? -20.773 -2.676 4.020 1.00 86.75 183 GLY A C 1
ATOM 1441 O O . GLY A 1 183 ? -21.381 -2.944 2.991 1.00 86.75 183 GLY A O 1
ATOM 1442 N N . ALA A 1 184 ? -19.524 -2.197 4.002 1.00 86.44 184 ALA A N 1
ATOM 1443 C CA . ALA A 1 184 ? -18.779 -1.839 2.794 1.00 86.44 184 ALA A CA 1
ATOM 1444 C C . ALA A 1 184 ? -17.756 -2.920 2.388 1.00 86.44 184 ALA A C 1
ATOM 1446 O O . ALA A 1 184 ? -16.669 -2.600 1.906 1.00 86.44 184 ALA A O 1
ATOM 1447 N N . LYS A 1 185 ? -18.082 -4.206 2.603 1.00 83.12 185 LYS A N 1
ATOM 1448 C CA . LYS A 1 185 ? -17.145 -5.330 2.400 1.00 83.12 185 LYS A CA 1
ATOM 1449 C C . LYS A 1 185 ? -16.570 -5.381 0.992 1.00 83.12 185 LYS A C 1
ATOM 1451 O O . LYS A 1 185 ? -15.363 -5.489 0.853 1.00 83.12 185 LYS A O 1
ATOM 1456 N N . GLU A 1 186 ? -17.412 -5.265 -0.032 1.00 78.81 186 GLU A N 1
ATOM 1457 C CA . GLU A 1 186 ? -16.970 -5.348 -1.431 1.00 78.81 186 GLU A CA 1
ATOM 1458 C C . GLU A 1 186 ? -15.978 -4.234 -1.791 1.00 78.81 186 GLU A C 1
ATOM 1460 O O . GLU A 1 186 ? -14.952 -4.501 -2.413 1.00 78.81 186 GLU A O 1
ATOM 1465 N N . ASP A 1 187 ? -16.248 -3.005 -1.340 1.00 79.31 187 ASP A N 1
ATOM 1466 C CA . ASP A 1 187 ? -15.373 -1.854 -1.571 1.00 79.31 187 ASP A CA 1
ATOM 1467 C C . ASP A 1 187 ? -14.043 -2.006 -0.809 1.00 79.31 187 ASP A C 1
ATOM 1469 O O . ASP A 1 187 ? -12.983 -1.695 -1.344 1.00 79.31 187 ASP A O 1
ATOM 1473 N N . LEU A 1 188 ? -14.077 -2.473 0.447 1.00 88.44 188 LEU A N 1
ATOM 1474 C CA . LEU A 1 188 ? -12.923 -2.450 1.356 1.00 88.44 188 LEU A CA 1
ATOM 1475 C C . LEU A 1 188 ? -12.183 -3.793 1.494 1.00 88.44 188 LEU A C 1
ATOM 1477 O O . LEU A 1 188 ? -11.161 -3.853 2.183 1.00 88.44 188 LEU A O 1
ATOM 1481 N N . GLN A 1 189 ? -12.633 -4.845 0.802 1.00 86.19 189 GLN A N 1
ATOM 1482 C CA . GLN A 1 189 ? -11.962 -6.149 0.704 1.00 86.19 189 GLN A CA 1
ATOM 1483 C C . GLN A 1 189 ? -10.468 -6.014 0.349 1.00 86.19 189 GLN A C 1
ATOM 1485 O O . GLN A 1 189 ? -9.656 -6.629 1.042 1.00 86.19 189 GLN A O 1
ATOM 1490 N N . PRO A 1 190 ? -10.047 -5.160 -0.612 1.00 85.38 190 PRO A N 1
ATOM 1491 C CA . PRO A 1 190 ? -8.625 -5.002 -0.916 1.00 85.38 190 PRO A CA 1
ATOM 1492 C C . PRO A 1 190 ? -7.794 -4.531 0.289 1.00 85.38 190 PRO A C 1
ATOM 1494 O O . PRO A 1 190 ? -6.664 -4.982 0.475 1.00 85.38 190 PRO A O 1
ATOM 1497 N N . ILE A 1 191 ? -8.347 -3.651 1.135 1.00 89.56 191 ILE A N 1
ATOM 1498 C CA . ILE A 1 191 ? -7.675 -3.183 2.360 1.00 89.56 191 ILE A CA 1
ATOM 1499 C C . ILE A 1 191 ? -7.585 -4.289 3.390 1.00 89.56 191 ILE A C 1
ATOM 1501 O O . ILE A 1 191 ? -6.526 -4.467 3.995 1.00 89.56 191 ILE A O 1
ATOM 1505 N N . TYR A 1 192 ? -8.674 -5.029 3.576 1.00 92.75 192 TYR A N 1
ATOM 1506 C CA . TYR A 1 192 ? -8.684 -6.170 4.474 1.00 92.75 192 TYR A CA 1
ATOM 1507 C C . TYR A 1 192 ? -7.607 -7.190 4.088 1.00 92.75 192 TYR A C 1
ATOM 1509 O O . TYR A 1 192 ? -6.761 -7.514 4.920 1.00 92.75 192 TYR A O 1
ATOM 1517 N N . ASP A 1 193 ? -7.571 -7.612 2.822 1.00 89.31 193 ASP A N 1
ATOM 1518 C CA . ASP A 1 193 ? -6.611 -8.608 2.336 1.00 89.31 193 ASP A CA 1
ATOM 1519 C C . ASP A 1 193 ? -5.167 -8.129 2.488 1.00 89.31 193 ASP A C 1
ATOM 1521 O O . ASP A 1 193 ? -4.296 -8.873 2.948 1.00 89.31 193 ASP A O 1
ATOM 1525 N N . TYR A 1 194 ? -4.911 -6.858 2.156 1.00 87.88 194 TYR A N 1
ATOM 1526 C CA . TYR A 1 194 ? -3.600 -6.247 2.342 1.00 87.88 194 TYR A CA 1
ATOM 1527 C C . TYR A 1 194 ? -3.172 -6.289 3.812 1.00 87.88 194 TYR A C 1
ATOM 1529 O O . TYR A 1 194 ? -2.057 -6.713 4.128 1.00 87.88 194 TYR A O 1
ATOM 1537 N N . LEU A 1 195 ? -4.031 -5.816 4.719 1.00 91.88 195 LEU A N 1
ATOM 1538 C CA . LEU A 1 195 ? -3.684 -5.668 6.128 1.00 91.88 195 LEU A CA 1
ATOM 1539 C C . LEU A 1 195 ? -3.591 -7.019 6.841 1.00 91.88 195 LEU A C 1
ATOM 1541 O O . LEU A 1 195 ? -2.684 -7.190 7.657 1.00 91.88 195 LEU A O 1
ATOM 1545 N N . ASP A 1 196 ? -4.459 -7.983 6.523 1.00 93.06 196 ASP A N 1
ATOM 1546 C CA . ASP A 1 196 ? -4.400 -9.329 7.102 1.00 93.06 196 ASP A CA 1
ATOM 1547 C C . ASP A 1 196 ? -3.130 -10.061 6.654 1.00 93.06 196 ASP A C 1
ATOM 1549 O O . ASP A 1 196 ? -2.387 -10.578 7.493 1.00 93.06 196 ASP A O 1
ATOM 1553 N N . SER A 1 197 ? -2.810 -9.999 5.355 1.00 87.69 197 SER A N 1
ATOM 1554 C CA . SER A 1 197 ? -1.565 -10.541 4.802 1.00 87.69 197 SER A CA 1
ATOM 1555 C C . SER A 1 197 ? -0.338 -9.897 5.450 1.00 87.69 197 SER A C 1
ATOM 1557 O O . SER A 1 197 ? 0.558 -10.599 5.922 1.00 87.69 197 SER A O 1
ATOM 1559 N N . ARG A 1 198 ? -0.311 -8.562 5.556 1.00 86.50 198 ARG A N 1
ATOM 1560 C CA . ARG A 1 198 ? 0.805 -7.837 6.174 1.00 86.50 198 ARG A CA 1
ATOM 1561 C C . ARG A 1 198 ? 0.973 -8.198 7.649 1.00 86.50 198 ARG A C 1
ATOM 1563 O O . ARG A 1 198 ? 2.097 -8.409 8.103 1.00 86.50 198 ARG A O 1
ATOM 1570 N N . ALA A 1 199 ? -0.123 -8.274 8.402 1.00 89.69 199 ALA A N 1
ATOM 1571 C CA . ALA A 1 199 ? -0.086 -8.670 9.804 1.00 89.69 199 ALA A CA 1
ATOM 1572 C C . ALA A 1 199 ? 0.419 -10.111 9.959 1.00 89.69 199 ALA A C 1
ATOM 1574 O O . ALA A 1 199 ? 1.269 -10.361 10.810 1.00 89.69 199 ALA A O 1
ATOM 1575 N N . GLN A 1 200 ? -0.043 -11.040 9.115 1.00 90.19 200 GLN A N 1
ATOM 1576 C CA . GLN A 1 200 ? 0.452 -12.416 9.089 1.00 90.19 200 GLN A CA 1
ATOM 1577 C C . GLN A 1 200 ? 1.968 -12.450 8.863 1.00 90.19 200 GLN A C 1
ATOM 1579 O O . GLN A 1 200 ? 2.667 -13.055 9.673 1.00 90.19 200 GLN A O 1
ATOM 1584 N N . THR A 1 201 ? 2.479 -11.749 7.845 1.00 84.62 201 THR A N 1
ATOM 1585 C CA . THR A 1 201 ? 3.920 -11.675 7.550 1.00 84.62 201 THR A CA 1
ATOM 1586 C C . THR A 1 201 ? 4.724 -11.201 8.758 1.00 84.62 201 THR A C 1
ATOM 1588 O O . THR A 1 201 ? 5.702 -11.847 9.126 1.00 84.62 201 THR A O 1
ATOM 1591 N N . LEU A 1 202 ? 4.296 -10.119 9.419 1.00 85.44 202 LEU A N 1
ATOM 1592 C CA . LEU A 1 202 ? 4.988 -9.561 10.591 1.00 85.44 202 LEU A CA 1
ATOM 1593 C C . LEU A 1 202 ? 4.921 -10.473 11.831 1.00 85.44 202 LEU A C 1
ATOM 1595 O O . LEU A 1 202 ? 5.816 -10.464 12.678 1.00 85.44 202 LEU A O 1
ATOM 1599 N N . LEU A 1 203 ? 3.861 -11.272 11.963 1.00 88.44 203 LEU A N 1
ATOM 1600 C CA . LEU A 1 203 ? 3.737 -12.247 13.047 1.00 88.44 203 LEU A CA 1
ATOM 1601 C C . LEU A 1 203 ? 4.659 -13.449 12.820 1.00 88.44 203 LEU A C 1
ATOM 1603 O O . LEU A 1 203 ? 5.320 -13.899 13.763 1.00 88.44 203 LEU A O 1
ATOM 1607 N N . THR A 1 204 ? 4.734 -13.932 11.577 1.00 84.31 204 THR A N 1
ATOM 1608 C CA . THR A 1 204 ? 5.534 -15.103 11.195 1.00 84.31 204 THR A CA 1
ATOM 1609 C C . THR A 1 204 ? 6.994 -14.800 10.916 1.00 84.31 204 THR A C 1
ATOM 1611 O O . THR A 1 204 ? 7.802 -15.718 10.980 1.00 84.31 204 THR A O 1
ATOM 1614 N N . SER A 1 205 ? 7.359 -13.550 10.628 1.00 75.94 205 SER A N 1
ATOM 1615 C CA . SER A 1 205 ? 8.761 -13.179 10.466 1.00 75.94 205 SER A CA 1
ATOM 1616 C C . SER A 1 205 ? 9.494 -13.477 11.769 1.00 75.94 205 SER A C 1
ATOM 1618 O O . SER A 1 205 ? 9.132 -12.934 12.821 1.00 75.94 205 SER A O 1
ATOM 1620 N N . GLU A 1 206 ? 10.493 -14.357 11.737 1.00 53.69 206 GLU A N 1
ATOM 1621 C CA . GLU A 1 206 ? 11.421 -14.498 12.852 1.00 53.69 206 GLU A CA 1
ATOM 1622 C C . GLU A 1 206 ? 12.071 -13.130 13.060 1.00 53.69 206 GLU A C 1
ATOM 1624 O O . GLU A 1 206 ? 12.769 -12.615 12.191 1.00 53.69 206 GLU A O 1
ATOM 1629 N N . VAL A 1 207 ? 11.786 -12.493 14.198 1.00 51.06 207 VAL A N 1
ATOM 1630 C CA . VAL A 1 207 ? 12.658 -11.420 14.666 1.00 51.06 207 VAL A CA 1
ATOM 1631 C C . VAL A 1 207 ? 13.878 -12.183 15.125 1.00 51.06 207 VAL A C 1
ATOM 1633 O O . VAL A 1 207 ? 13.845 -12.741 16.219 1.00 51.06 207 VAL A O 1
ATOM 1636 N N . THR A 1 208 ? 14.885 -12.321 14.264 1.00 37.22 208 THR A N 1
ATOM 1637 C CA . THR A 1 208 ? 16.159 -12.910 14.659 1.00 37.22 208 THR A CA 1
ATOM 1638 C C . THR A 1 208 ? 16.593 -12.144 15.906 1.00 37.22 208 THR A C 1
ATOM 1640 O O . THR A 1 208 ? 16.808 -10.927 15.819 1.00 37.22 208 THR A O 1
ATOM 1643 N N . PRO A 1 209 ? 16.652 -12.779 17.092 1.00 36.66 209 PRO A N 1
ATOM 1644 C CA . PRO A 1 209 ? 17.302 -12.151 18.222 1.00 36.66 209 PRO A CA 1
ATOM 1645 C C . PRO A 1 209 ? 18.706 -11.841 17.726 1.00 36.66 209 PRO A C 1
ATOM 1647 O O . PRO A 1 209 ? 19.348 -12.723 17.159 1.00 36.66 209 PRO A O 1
ATOM 1650 N N . LYS A 1 210 ? 19.162 -10.595 17.870 1.00 41.38 210 LYS A N 1
ATOM 1651 C CA . LYS A 1 210 ? 20.573 -10.277 17.666 1.00 41.38 210 LYS A CA 1
ATOM 1652 C C . LYS A 1 210 ? 21.355 -11.203 18.596 1.00 41.38 210 LYS A C 1
ATOM 1654 O O . LYS A 1 210 ? 21.434 -10.937 19.794 1.00 41.38 210 LYS A O 1
ATOM 1659 N N . THR A 1 211 ? 21.871 -12.310 18.072 1.00 30.83 211 THR A N 1
ATOM 1660 C CA . THR A 1 211 ? 22.967 -13.031 18.695 1.00 30.83 211 THR A CA 1
ATOM 1661 C C . THR A 1 211 ? 24.115 -12.044 18.674 1.00 30.83 211 THR A C 1
ATOM 1663 O O . THR A 1 211 ? 24.720 -11.774 17.641 1.00 30.83 211 THR A O 1
ATOM 1666 N N . PHE A 1 212 ? 24.313 -11.389 19.813 1.00 43.91 212 PHE A N 1
ATOM 1667 C CA . PHE A 1 212 ? 25.591 -10.789 20.123 1.00 43.91 212 PHE A CA 1
ATOM 1668 C C . PHE A 1 212 ? 26.557 -11.961 20.249 1.00 43.91 212 PHE A C 1
ATOM 1670 O O . PHE A 1 212 ? 26.585 -12.624 21.284 1.00 43.91 212 PHE A O 1
ATOM 1677 N N . ASP A 1 213 ? 27.273 -12.260 19.170 1.00 41.50 213 ASP A N 1
ATOM 1678 C CA . ASP A 1 213 ? 28.499 -13.033 19.289 1.00 41.50 213 ASP A CA 1
ATOM 1679 C C . ASP A 1 213 ? 29.477 -12.161 20.090 1.00 41.50 213 ASP A C 1
ATOM 1681 O O . ASP A 1 213 ? 29.807 -11.041 19.688 1.00 41.50 213 ASP A O 1
ATOM 1685 N N . ILE A 1 214 ? 29.796 -12.645 21.294 1.00 43.62 214 ILE A N 1
ATOM 1686 C CA . ILE A 1 214 ? 30.781 -12.086 22.230 1.00 43.62 214 ILE A CA 1
ATOM 1687 C C . ILE A 1 214 ? 32.183 -12.365 21.693 1.00 43.62 214 ILE A C 1
ATOM 1689 O O . ILE A 1 214 ? 32.416 -13.518 21.265 1.00 43.62 214 ILE A O 1
#

Radius of gyration: 22.59 Å; chains: 1; bounding box: 59×37×80 Å

pLDDT: mean 80.74, std 15.18, range [30.83, 96.19]